Protein AF-0000000083631436 (afdb_homodimer)

Sequence (196 aa):
MMESCECIDTPYPPDELLVKYQYISDVLIALAYFSIPVELIYFVQKSAFFPYRWVLMQFGAFIVLCGATHFINLWTFSAHSKAVAVVMTIAKVSCAIVMMESCECIDTPYPPDELLVKYQYISDVLIALAYFSIPVELIYFVQKSAFFPYRWVLMQFGAFIVLCGATHFINLWTFSAHSKAVAVVMTIAKVSCAIV

Organism: NCBI:txid97028

InterPro domains:
  IPR058544 Ethylene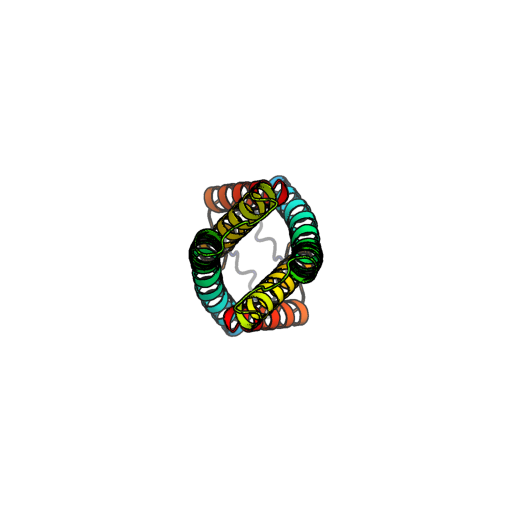 receptor 1-like, N-terminal domain [PF25487] (18-98)

pLDDT: mean 82.88, std 18.13, range [32.31, 97.88]

Secondary structure (DSSP, 8-state):
---------------HHHHHHHHHHHHHHHHHHHHHHHHHHHHHHHSS--S-HHHHHHHHHHHHHHHHHHHHHTTSSS---HHHHHHHHHHHHHHHH-/---------------HHHHHHHHHHHHHHHHHHHHHHHHHHHHHHHSS--S-HHHHHHHHHHHHHHHHHHHHHTTSSS---HHHHHHHHHHHHHHHH-

Solvent-accessible surface area (backbone atoms only — not comparable to full-atom values): 10847 Å² total; per-residue (Å²): 127,85,79,76,65,73,72,62,84,66,62,76,74,76,55,63,67,54,50,50,52,40,50,54,18,30,55,45,36,21,52,48,29,62,46,47,48,58,52,49,53,54,51,50,71,71,37,81,90,67,82,60,60,67,58,52,50,44,48,38,52,31,38,43,34,51,16,49,41,33,52,55,46,67,54,60,81,48,88,61,57,67,66,56,52,50,53,47,33,50,37,39,43,54,33,39,71,84,127,83,78,75,64,74,72,62,85,66,63,76,74,75,56,64,67,54,50,50,51,39,49,55,19,29,55,45,35,20,53,48,28,63,46,46,48,58,51,48,53,54,52,51,70,72,38,84,89,66,84,60,60,66,59,53,50,42,49,38,52,32,38,42,33,48,17,50,42,34,52,55,44,68,53,61,81,47,88,63,56,67,68,57,53,50,53,47,33,53,37,38,43,54,32,38,71,86

Nearest PDB structures (foldseek):
  2v0o-assembly2_C  TM=4.910E-01  e=2.624E+00  Homo sapiens
  8yzk-assembly1_B  TM=4.740E-01  e=6.317E+00  Escherichia coli
  2v0o-assembly2_C  TM=4.904E-01  e=3.682E+00  Homo sapiens

Foldseek 3Di:
DPPPPPPPPPDPPPPPVVLVVLLVVLVVLLVVLVVVLVVVVVVVVPDDDDPPVVVSVLVNVLSNLVSVLSVLCNQVSDDDDVVSVVVNVVSVVSSVVD/DPPPPPPPPPDPPPPPVVLVVLLVVLVVLLVVLVVVLVVVVVVVVVDDDDPPVVVSVLVNVLSNLVSVLSVLCNQVSDDDDVVSVVVNVVSVVSSVVD

Structure (mmCIF, N/CA/C/O backbone):
data_AF-0000000083631436-model_v1
#
loop_
_entity.id
_entity.type
_entity.pdbx_description
1 polymer 'Ethylene response sensor 1-like'
#
loop_
_atom_site.group_PDB
_atom_site.id
_atom_site.type_symbol
_atom_site.label_atom_id
_atom_site.label_alt_id
_atom_site.label_comp_id
_atom_site.label_asym_id
_atom_site.label_entity_id
_atom_site.label_seq_id
_atom_site.pdbx_PDB_ins_code
_atom_site.Cartn_x
_atom_site.Cartn_y
_atom_site.Cartn_z
_atom_site.occupancy
_atom_site.B_iso_or_equiv
_atom_site.auth_seq_id
_atom_site.auth_comp_id
_atom_site.auth_asym_id
_atom_site.auth_atom_id
_atom_site.pdbx_PDB_model_num
ATOM 1 N N . MET A 1 1 ? -12.68 35.156 25.078 1 32.31 1 MET A N 1
ATOM 2 C CA . MET A 1 1 ? -11.555 34.281 25.359 1 32.31 1 MET A CA 1
ATOM 3 C C . MET A 1 1 ? -10.516 34.344 24.25 1 32.31 1 MET A C 1
ATOM 5 O O . MET A 1 1 ? -10.859 34.281 23.062 1 32.31 1 MET A O 1
ATOM 9 N N . MET A 1 2 ? -9.406 34.938 24.438 1 37.22 2 MET A N 1
ATOM 10 C CA . MET A 1 2 ? -8.391 35.188 23.422 1 37.22 2 MET A CA 1
ATOM 11 C C . MET A 1 2 ? -7.984 33.906 22.703 1 37.22 2 MET A C 1
ATOM 13 O O . MET A 1 2 ? -7.707 32.906 23.344 1 37.22 2 MET A O 1
ATOM 17 N N . GLU A 1 3 ? -8.633 33.5 21.578 1 43.78 3 GLU A N 1
ATOM 18 C CA . GLU A 1 3 ? -8.305 32.344 20.75 1 43.78 3 GLU A CA 1
ATOM 19 C C . GLU A 1 3 ? -6.797 32.25 20.5 1 43.78 3 GLU A C 1
ATOM 21 O O . GLU A 1 3 ? -6.184 33.188 20 1 43.78 3 GLU A O 1
ATOM 26 N N . SER A 1 4 ? -6 31.719 21.516 1 43.66 4 SER A N 1
ATOM 27 C CA . SER A 1 4 ? -4.551 31.547 21.562 1 43.66 4 SER A CA 1
ATOM 28 C C . SER A 1 4 ? -4.012 31 20.25 1 43.66 4 SER A C 1
ATOM 30 O O . SER A 1 4 ? -4.562 30.047 19.688 1 43.66 4 SER A O 1
ATOM 32 N N . CYS A 1 5 ? -3.719 31.781 19.328 1 46.84 5 CYS A N 1
ATOM 33 C CA . CYS A 1 5 ? -3.016 31.422 18.094 1 46.84 5 CYS A CA 1
ATOM 34 C C . CYS A 1 5 ? -1.717 30.688 18.406 1 46.84 5 CYS A C 1
ATOM 36 O O . CYS A 1 5 ? -0.873 31.188 19.141 1 46.84 5 CYS A O 1
ATOM 38 N N . GLU A 1 6 ? -1.664 29.422 18.859 1 48.5 6 GLU A N 1
ATOM 39 C CA . GLU A 1 6 ? -0.386 28.719 19 1 48.5 6 GLU A CA 1
ATOM 40 C C . GLU A 1 6 ? 0.372 28.688 17.672 1 48.5 6 GLU A C 1
ATOM 42 O O . GLU A 1 6 ? -0.191 28.344 16.641 1 48.5 6 GLU A O 1
ATOM 47 N N . CYS A 1 7 ? 1.346 29.5 17.453 1 45.91 7 CYS A N 1
ATOM 48 C CA . CYS A 1 7 ? 2.293 29.484 16.344 1 45.91 7 CYS A CA 1
ATOM 49 C C . CYS A 1 7 ? 2.908 28.094 16.172 1 45.91 7 CYS A C 1
ATOM 51 O O . CYS A 1 7 ? 3.434 27.516 17.125 1 45.91 7 CYS A O 1
ATOM 53 N N . ILE A 1 8 ? 2.262 27.031 15.844 1 43.47 8 ILE A N 1
ATOM 54 C CA . ILE A 1 8 ? 2.912 25.734 15.656 1 43.47 8 ILE A CA 1
ATOM 55 C C . ILE A 1 8 ? 3.863 25.797 14.469 1 43.47 8 ILE A C 1
ATOM 57 O O . ILE A 1 8 ? 3.566 26.453 13.461 1 43.47 8 ILE A O 1
ATOM 61 N N . ASP A 1 9 ? 5.113 25.594 14.625 1 42.69 9 ASP A N 1
ATOM 62 C CA . ASP A 1 9 ? 6.055 25.312 13.539 1 42.69 9 ASP A CA 1
ATOM 63 C C . ASP A 1 9 ? 5.418 24.453 12.461 1 42.69 9 ASP A C 1
ATOM 65 O O . ASP A 1 9 ? 4.887 23.375 12.758 1 42.69 9 ASP A O 1
ATOM 69 N N . THR A 1 10 ? 4.566 24.984 11.547 1 41.94 10 THR A N 1
ATOM 70 C CA . THR A 1 10 ? 3.934 24.281 10.438 1 41.94 10 THR A CA 1
ATOM 71 C C . THR A 1 10 ? 4.906 23.297 9.797 1 41.94 10 THR A C 1
ATOM 73 O O . THR A 1 10 ? 6.098 23.594 9.664 1 41.94 10 THR A O 1
ATOM 76 N N . PRO A 1 11 ? 4.699 22.062 10.039 1 46.25 11 PRO A N 1
ATOM 77 C CA . PRO A 1 11 ? 5.527 21.203 9.195 1 46.25 11 PRO A CA 1
ATOM 78 C C . PRO A 1 11 ? 5.75 21.781 7.797 1 46.25 11 PRO A C 1
ATOM 80 O O . PRO A 1 11 ? 4.922 22.547 7.305 1 46.25 11 PRO A O 1
ATOM 83 N N . TYR A 1 12 ? 6.953 21.984 7.352 1 50 12 TYR A N 1
ATOM 84 C CA . TYR A 1 12 ? 7.238 22.422 5.992 1 50 12 TYR A CA 1
ATOM 85 C C . TYR A 1 12 ? 6.109 22.031 5.047 1 50 12 TYR A C 1
ATOM 87 O O . TYR A 1 12 ? 5.555 20.938 5.156 1 50 12 TYR A O 1
ATOM 95 N N . PRO A 1 13 ? 5.324 22.984 4.586 1 56.84 13 PRO A N 1
ATOM 96 C CA . PRO A 1 13 ? 4.293 22.656 3.6 1 56.84 13 PRO A CA 1
ATOM 97 C C . PRO A 1 13 ? 4.738 21.578 2.615 1 56.84 13 PRO A C 1
ATOM 99 O O . PRO A 1 13 ? 5.883 21.594 2.162 1 56.84 13 PRO A O 1
ATOM 102 N N . PRO A 1 14 ? 4.047 20.484 2.559 1 63.38 14 PRO A N 1
ATOM 103 C CA . PRO A 1 14 ? 4.422 19.469 1.563 1 63.38 14 PRO A CA 1
ATOM 104 C C . PRO A 1 14 ? 4.699 20.078 0.189 1 63.38 14 PRO A C 1
ATOM 106 O O . PRO A 1 14 ? 4.02 21.016 -0.225 1 63.38 14 PRO A O 1
ATOM 109 N N . ASP A 1 15 ? 5.902 19.797 -0.315 1 84 15 ASP A N 1
ATOM 110 C CA . ASP A 1 15 ? 6.219 20.156 -1.692 1 84 15 ASP A CA 1
ATOM 111 C C . ASP A 1 15 ? 5.098 19.75 -2.643 1 84 15 ASP A C 1
ATOM 113 O O . ASP A 1 15 ? 4.789 18.562 -2.773 1 84 15 ASP A O 1
ATOM 117 N N . GLU A 1 16 ? 4.371 20.75 -3.098 1 89.88 16 GLU A N 1
ATOM 118 C CA . GLU A 1 16 ? 3.211 20.531 -3.955 1 89.88 16 GLU A CA 1
ATOM 119 C C . GLU A 1 16 ? 3.533 19.531 -5.07 1 89.88 16 GLU A C 1
ATOM 121 O O . GLU A 1 16 ? 2.693 18.719 -5.438 1 89.88 16 GLU A O 1
ATOM 126 N N . LEU A 1 17 ? 4.703 19.672 -5.562 1 92.06 17 LEU A N 1
ATOM 127 C CA . LEU A 1 17 ? 5.109 18.766 -6.637 1 92.06 17 LEU A CA 1
ATOM 128 C C . LEU A 1 17 ? 5.211 17.328 -6.137 1 92.06 17 LEU A C 1
ATOM 130 O O . LEU A 1 17 ? 4.746 16.406 -6.801 1 92.06 17 LEU A O 1
ATOM 134 N N . LEU A 1 18 ? 5.758 17.188 -5.031 1 93.38 18 LEU A N 1
ATOM 135 C CA . LEU A 1 18 ? 5.887 15.844 -4.469 1 93.38 18 LEU A CA 1
ATOM 136 C C . LEU A 1 18 ? 4.516 15.242 -4.18 1 93.38 18 LEU A C 1
ATOM 138 O O . LEU A 1 18 ? 4.277 14.062 -4.461 1 93.38 18 LEU A O 1
ATOM 142 N N . VAL A 1 19 ? 3.676 16.047 -3.703 1 93 19 VAL A N 1
ATOM 143 C CA . VAL A 1 19 ? 2.33 15.578 -3.381 1 93 19 VAL A CA 1
ATOM 144 C C . VAL A 1 19 ? 1.614 15.148 -4.66 1 93 19 VAL A C 1
ATOM 146 O O . VAL A 1 19 ? 0.937 14.117 -4.68 1 93 19 VAL A O 1
ATOM 149 N N . LYS A 1 20 ? 1.757 15.891 -5.656 1 94.88 20 LYS A N 1
ATOM 150 C CA . LYS A 1 20 ? 1.125 15.562 -6.934 1 94.88 20 LYS A CA 1
ATOM 151 C C . LYS A 1 20 ? 1.625 14.227 -7.473 1 94.88 20 LYS A C 1
ATOM 153 O O . LYS A 1 20 ? 0.834 13.406 -7.941 1 94.88 20 LYS A O 1
ATOM 158 N N . TYR A 1 21 ? 2.885 14.023 -7.418 1 96.31 21 TYR A N 1
ATOM 159 C CA . TYR A 1 21 ? 3.451 12.758 -7.883 1 96.31 21 TYR A CA 1
ATOM 160 C C . TYR A 1 21 ? 2.963 11.594 -7.031 1 96.31 21 TYR A C 1
ATOM 162 O O . TYR A 1 21 ? 2.684 10.516 -7.551 1 96.31 21 TYR A O 1
ATOM 170 N N . GLN A 1 22 ? 2.887 11.828 -5.773 1 96.06 22 GLN A N 1
ATOM 171 C CA . GLN A 1 22 ? 2.389 10.766 -4.902 1 96.06 22 GLN A CA 1
ATOM 172 C C . GLN A 1 22 ? 0.917 10.477 -5.18 1 96.06 22 GLN A C 1
ATOM 174 O O . GLN A 1 22 ? 0.501 9.312 -5.188 1 96.06 22 GLN A O 1
ATOM 179 N N . TYR A 1 23 ? 0.183 11.523 -5.461 1 96.62 23 TYR A N 1
ATOM 180 C CA . TYR A 1 23 ? -1.232 11.375 -5.777 1 96.62 23 TYR A CA 1
ATOM 181 C C . TYR A 1 23 ? -1.423 10.555 -7.051 1 96.62 23 TYR A C 1
ATOM 183 O O . TYR A 1 23 ? -2.176 9.578 -7.062 1 96.62 23 TYR A O 1
ATOM 191 N N . ILE A 1 24 ? -0.774 10.898 -8.039 1 97.62 24 ILE A N 1
ATOM 192 C CA . ILE A 1 24 ? -0.853 10.203 -9.32 1 97.62 24 ILE A CA 1
ATOM 193 C C . ILE A 1 24 ? -0.378 8.758 -9.148 1 97.62 24 ILE A C 1
ATOM 195 O O . ILE A 1 24 ? -0.993 7.832 -9.68 1 97.62 24 ILE A O 1
ATOM 199 N N . SER A 1 25 ? 0.705 8.602 -8.438 1 97.88 25 SER A N 1
ATOM 200 C CA . SER A 1 25 ? 1.22 7.254 -8.188 1 97.88 25 SER A CA 1
ATOM 201 C C . SER A 1 25 ? 0.203 6.402 -7.441 1 97.88 25 SER A C 1
ATOM 203 O O . SER A 1 25 ? -0.002 5.234 -7.777 1 97.88 25 SER A O 1
ATOM 205 N N . ASP A 1 26 ? -0.416 6.98 -6.484 1 97.62 26 ASP A N 1
ATOM 206 C CA . ASP A 1 26 ? -1.402 6.219 -5.723 1 97.62 26 ASP A CA 1
ATOM 207 C C . ASP A 1 26 ? -2.576 5.801 -6.609 1 97.62 26 ASP A C 1
ATOM 209 O O . ASP A 1 26 ? -3.127 4.711 -6.445 1 97.62 26 ASP A O 1
ATOM 213 N N . VAL A 1 27 ? -3.021 6.598 -7.578 1 97.69 27 VAL A N 1
ATOM 214 C CA . VAL A 1 27 ? -4.078 6.227 -8.516 1 97.69 27 VAL A CA 1
ATOM 215 C C . VAL A 1 27 ? -3.631 5.027 -9.352 1 97.69 27 VAL A C 1
ATOM 217 O O . VAL A 1 27 ? -4.367 4.047 -9.477 1 97.69 27 VAL A O 1
ATOM 220 N N . LEU A 1 28 ? -2.463 5.062 -9.828 1 97.75 28 LEU A N 1
ATOM 221 C CA . LEU A 1 28 ? -1.936 4.004 -10.688 1 97.75 28 LEU A CA 1
ATOM 222 C C . LEU A 1 28 ? -1.696 2.729 -9.891 1 97.75 28 LEU A C 1
ATOM 224 O O . LEU A 1 28 ? -1.953 1.627 -10.383 1 97.75 28 LEU A O 1
ATOM 228 N N . ILE A 1 29 ? -1.199 2.869 -8.719 1 97.75 29 ILE A N 1
ATOM 229 C CA . ILE A 1 29 ? -0.958 1.713 -7.863 1 97.75 29 ILE A CA 1
ATOM 230 C C . ILE A 1 29 ? -2.285 1.036 -7.523 1 97.75 29 ILE A C 1
ATOM 232 O O . ILE A 1 29 ? -2.4 -0.189 -7.598 1 97.75 29 ILE A O 1
ATOM 236 N N . ALA A 1 30 ? -3.289 1.887 -7.172 1 97.38 30 ALA A N 1
ATOM 237 C CA . ALA A 1 30 ? -4.609 1.321 -6.902 1 97.38 30 ALA A CA 1
ATOM 238 C C . ALA A 1 30 ? -5.121 0.53 -8.102 1 97.38 30 ALA A C 1
ATOM 240 O O . ALA A 1 30 ? -5.629 -0.583 -7.949 1 97.38 30 ALA A O 1
ATOM 241 N N . LEU A 1 31 ? -4.984 1.045 -9.266 1 96.81 31 LEU A N 1
ATOM 242 C CA . LEU A 1 31 ? -5.414 0.36 -10.477 1 96.81 31 LEU A CA 1
ATOM 243 C C . LEU A 1 31 ? -4.672 -0.96 -10.648 1 96.81 31 LEU A C 1
ATOM 245 O O . LEU A 1 31 ? -5.273 -1.973 -11.016 1 96.81 31 LEU A O 1
ATOM 249 N N . ALA A 1 32 ? -3.406 -0.967 -10.406 1 95.62 32 ALA A N 1
ATOM 250 C CA . ALA A 1 32 ? -2.611 -2.189 -10.492 1 95.62 32 ALA A CA 1
ATOM 251 C C . ALA A 1 32 ? -3.082 -3.221 -9.469 1 95.62 32 ALA A C 1
ATOM 253 O O . ALA A 1 32 ? -3.227 -4.402 -9.789 1 95.62 32 ALA A O 1
ATOM 254 N N . TYR A 1 33 ? -3.324 -2.758 -8.305 1 95.62 33 TYR A N 1
ATOM 255 C CA . TYR A 1 33 ? -3.771 -3.635 -7.223 1 95.62 33 TYR A CA 1
ATOM 256 C C . TYR A 1 33 ? -5.082 -4.324 -7.59 1 95.62 33 TYR A C 1
ATOM 258 O O . TYR A 1 33 ? -5.289 -5.492 -7.262 1 95.62 33 TYR A O 1
ATOM 266 N N . PHE A 1 34 ? -5.961 -3.646 -8.289 1 95.06 34 PHE A N 1
ATOM 267 C CA . PHE A 1 34 ? -7.262 -4.227 -8.602 1 95.06 34 PHE A CA 1
ATOM 268 C C . PHE A 1 34 ? -7.188 -5.062 -9.875 1 95.06 34 PHE A C 1
ATOM 270 O O . PHE A 1 34 ? -8.047 -5.918 -10.109 1 95.06 34 PHE A O 1
ATOM 277 N N . SER A 1 35 ? -6.152 -4.918 -10.656 1 92.94 35 SER A N 1
ATOM 278 C CA . SER A 1 35 ? -5.961 -5.691 -11.883 1 92.94 35 SER A CA 1
ATOM 279 C C . SER A 1 35 ? -5.219 -6.992 -11.602 1 92.94 35 SER A C 1
ATOM 281 O O . SER A 1 35 ? -5.473 -8.008 -12.25 1 92.94 35 SER A O 1
ATOM 283 N N . ILE A 1 36 ? -4.348 -7 -10.656 1 89.75 36 ILE A N 1
ATOM 284 C CA . ILE A 1 36 ? -3.441 -8.117 -10.406 1 89.75 36 ILE A CA 1
ATOM 285 C C . ILE A 1 36 ? -4.242 -9.344 -9.984 1 89.75 36 ILE A C 1
ATOM 287 O O . ILE A 1 36 ? -4.039 -10.438 -10.516 1 89.75 36 ILE A O 1
ATOM 291 N N . PRO A 1 37 ? -5.125 -9.266 -9.047 1 88.12 37 PRO A N 1
ATOM 292 C CA . PRO A 1 37 ? -5.887 -10.453 -8.656 1 88.12 37 PRO A CA 1
ATOM 293 C C . PRO A 1 37 ? -6.66 -11.062 -9.82 1 88.12 37 PRO A C 1
ATOM 295 O O . PRO A 1 37 ? -6.812 -12.289 -9.891 1 88.12 37 PRO A O 1
ATOM 298 N N . VAL A 1 38 ? -7.254 -10.211 -10.664 1 87.12 38 VAL A N 1
ATOM 299 C CA . VAL A 1 38 ? -7.984 -10.695 -11.828 1 87.12 38 VAL A CA 1
ATOM 300 C C . VAL A 1 38 ? -7.051 -11.516 -12.719 1 87.12 38 VAL A C 1
ATOM 302 O O . VAL A 1 38 ? -7.422 -12.602 -13.18 1 87.12 38 VAL A O 1
ATOM 305 N N . GLU A 1 39 ? -5.848 -11.078 -12.922 1 83.81 39 GLU A N 1
ATOM 306 C CA . GLU A 1 39 ? -4.852 -11.789 -13.719 1 83.81 39 GLU A CA 1
ATOM 307 C C . GLU A 1 39 ? -4.43 -13.094 -13.039 1 83.81 39 GLU A C 1
ATOM 309 O O . GLU A 1 39 ? -4.27 -14.117 -13.695 1 83.81 39 GLU A O 1
ATOM 314 N N . LEU A 1 40 ? -4.277 -13.023 -11.789 1 79.62 40 LEU A N 1
ATOM 315 C CA . LEU A 1 40 ? -3.854 -14.211 -11.047 1 79.62 40 LEU A CA 1
ATOM 316 C C . LEU A 1 40 ? -4.922 -15.297 -11.109 1 79.62 40 LEU A C 1
ATOM 318 O O . LEU A 1 40 ? -4.609 -16.469 -11.312 1 79.62 40 LEU A O 1
ATOM 322 N N . ILE A 1 41 ? -6.148 -14.922 -10.875 1 79.06 41 ILE A N 1
ATOM 323 C CA . ILE A 1 41 ? -7.25 -15.883 -10.93 1 79.06 41 ILE A CA 1
ATOM 324 C C . ILE A 1 41 ? -7.332 -16.5 -12.328 1 79.06 41 ILE A C 1
ATOM 326 O O . ILE A 1 41 ? -7.5 -17.703 -12.469 1 79.06 41 ILE A O 1
ATOM 330 N N . TYR A 1 42 ? -7.184 -15.695 -13.273 1 80 42 TYR A N 1
ATOM 331 C CA . TYR A 1 42 ? -7.215 -16.156 -14.656 1 80 42 TYR A CA 1
ATOM 332 C C . TYR A 1 42 ? -6.117 -17.188 -14.914 1 80 42 TYR A C 1
ATOM 334 O O . TYR A 1 42 ? -6.371 -18.25 -15.484 1 80 42 TYR A O 1
ATOM 342 N N . PHE A 1 43 ? -4.977 -16.953 -14.492 1 72.56 43 PHE A N 1
ATOM 343 C CA . PHE A 1 43 ? -3.828 -17.812 -14.758 1 72.56 43 PHE A CA 1
ATOM 344 C C . PHE A 1 43 ? -3.914 -19.109 -13.938 1 72.56 43 PHE A C 1
ATOM 346 O O . PHE A 1 43 ? -3.539 -20.172 -14.422 1 72.56 43 PHE A O 1
ATOM 353 N N . VAL A 1 44 ? -4.34 -19.031 -12.758 1 71.88 44 VAL A N 1
ATOM 354 C CA . VAL A 1 44 ? -4.457 -20.219 -11.906 1 71.88 44 VAL A CA 1
ATOM 355 C C . VAL A 1 44 ? -5.543 -21.141 -12.453 1 71.88 44 VAL A C 1
ATOM 357 O O . VAL A 1 44 ? -5.406 -22.375 -12.398 1 71.88 44 VAL A O 1
ATOM 360 N N . GLN A 1 45 ? -6.637 -20.641 -12.898 1 73.69 45 GLN A N 1
ATOM 361 C CA . GLN A 1 45 ? -7.719 -21.438 -13.453 1 73.69 45 GLN A CA 1
ATOM 362 C C . GLN A 1 45 ? -7.273 -22.156 -14.727 1 73.69 45 GLN A C 1
ATOM 364 O O . GLN A 1 45 ? -7.785 -23.234 -15.047 1 73.69 45 GLN A O 1
ATOM 369 N N . LYS A 1 46 ? -6.426 -21.578 -15.359 1 71.38 46 LYS A N 1
ATOM 370 C CA . LYS A 1 46 ? -5.934 -22.172 -16.609 1 71.38 46 LYS A CA 1
ATOM 371 C C . LYS A 1 46 ? -4.844 -23.203 -16.328 1 71.38 46 LYS A C 1
ATOM 373 O O . LYS A 1 46 ? -4.516 -24.016 -17.188 1 71.38 46 LYS A O 1
ATOM 378 N N . SER A 1 47 ? -4.312 -23 -15.172 1 65 47 SER A N 1
ATOM 379 C CA . SER A 1 47 ? -3.27 -23.953 -14.805 1 65 47 SER A CA 1
ATOM 380 C C . SER A 1 47 ? -3.859 -25.172 -14.117 1 65 47 SER A C 1
ATOM 382 O O . SER A 1 47 ? -4.926 -25.094 -13.5 1 65 47 SER A O 1
ATOM 384 N N . ALA A 1 48 ? -3.643 -26.297 -14.688 1 58.72 48 ALA A N 1
ATOM 385 C CA . ALA A 1 48 ? -4.203 -27.562 -14.203 1 58.72 48 ALA A CA 1
ATOM 386 C C . ALA A 1 48 ? -4.254 -27.578 -12.68 1 58.72 48 ALA A C 1
ATOM 388 O O . ALA A 1 48 ? -5.223 -27.109 -12.078 1 58.72 48 ALA A O 1
ATOM 389 N N . PHE A 1 49 ? -3.264 -28.297 -11.938 1 55.97 49 PHE A N 1
ATOM 390 C CA . PHE A 1 49 ? -3.301 -28.625 -10.516 1 55.97 49 PHE A CA 1
ATOM 391 C C . PHE A 1 49 ? -2.523 -27.594 -9.703 1 55.97 49 PHE A C 1
ATOM 393 O O . PHE A 1 49 ? -1.321 -27.406 -9.906 1 55.97 49 PHE A O 1
ATOM 400 N N . PHE A 1 50 ? -3.191 -26.328 -9.406 1 59.97 50 PHE A N 1
ATOM 401 C CA . PHE A 1 50 ? -2.463 -25.484 -8.469 1 59.97 50 PHE A CA 1
ATOM 402 C C . PHE A 1 50 ? -2.672 -25.953 -7.035 1 59.97 50 PHE A C 1
ATOM 404 O O . PHE A 1 50 ? -3.785 -25.891 -6.508 1 59.97 50 PHE A O 1
ATOM 411 N N . PRO A 1 51 ? -1.604 -26.516 -6.555 1 62.72 51 PRO A N 1
ATOM 412 C CA . PRO A 1 51 ? -1.68 -26.875 -5.137 1 62.72 51 PRO A CA 1
ATOM 413 C C . PRO A 1 51 ? -1.699 -25.641 -4.227 1 62.72 51 PRO A C 1
ATOM 415 O O . PRO A 1 51 ? -1.219 -24.578 -4.613 1 62.72 51 PRO A O 1
ATOM 418 N N . TYR A 1 52 ? -2.48 -25.375 -3.273 1 69.69 52 TYR A N 1
ATOM 419 C CA . TYR A 1 52 ? -2.494 -24.422 -2.178 1 69.69 52 TYR A CA 1
ATOM 420 C C . TYR A 1 52 ? -3.393 -23.234 -2.504 1 69.69 52 TYR A C 1
ATOM 422 O O . TYR A 1 52 ? -2.971 -22.078 -2.396 1 69.69 52 TYR A O 1
ATOM 430 N N . ARG A 1 53 ? -4.461 -23.453 -2.975 1 74.75 53 ARG A N 1
ATOM 431 C CA . ARG A 1 53 ? -5.508 -22.5 -3.33 1 74.75 53 ARG A CA 1
ATOM 432 C C . ARG A 1 53 ? -5.727 -21.484 -2.213 1 74.75 53 ARG A C 1
ATOM 434 O O . ARG A 1 53 ? -5.996 -20.312 -2.479 1 74.75 53 ARG A O 1
ATOM 441 N N . TRP A 1 54 ? -5.586 -21.922 -0.895 1 76.88 54 TRP A N 1
ATOM 442 C CA . TRP A 1 54 ? -5.809 -21.031 0.232 1 76.88 54 TRP A CA 1
ATOM 443 C C . TRP A 1 54 ? -4.781 -19.906 0.242 1 76.88 54 TRP A C 1
ATOM 445 O O . TRP A 1 54 ? -5.105 -18.766 0.589 1 76.88 54 TRP A O 1
ATOM 455 N N . VAL A 1 55 ? -3.586 -20.172 -0.183 1 76.56 55 VAL A N 1
ATOM 456 C CA . VAL A 1 55 ? -2.529 -19.172 -0.209 1 76.56 55 VAL A CA 1
ATOM 457 C C . VAL A 1 55 ? -2.832 -18.125 -1.285 1 76.56 55 VAL A C 1
ATOM 459 O O . VAL A 1 55 ? -2.662 -16.922 -1.062 1 76.56 55 VAL A O 1
ATOM 462 N N . LEU A 1 56 ? -3.369 -18.609 -2.287 1 78 56 LEU A N 1
ATOM 463 C CA . LEU A 1 56 ? -3.717 -17.688 -3.373 1 78 56 LEU A CA 1
ATOM 464 C C . LEU A 1 56 ? -4.863 -16.781 -2.965 1 78 56 LEU A C 1
ATOM 466 O O . LEU A 1 56 ? -4.867 -15.586 -3.305 1 78 56 LEU A O 1
ATOM 470 N N . MET A 1 57 ? -5.785 -17.344 -2.236 1 81.56 57 MET A N 1
ATOM 471 C CA . MET A 1 57 ? -6.922 -16.547 -1.784 1 81.56 57 MET A CA 1
ATOM 472 C C . MET A 1 57 ? -6.477 -15.469 -0.796 1 81.56 57 MET A C 1
ATOM 474 O O . MET A 1 57 ? -6.965 -14.344 -0.837 1 81.56 57 MET A O 1
ATOM 478 N N . GLN A 1 58 ? -5.625 -15.836 0.127 1 84.38 58 GLN A N 1
ATOM 479 C CA . GLN A 1 58 ? -5.113 -14.859 1.088 1 84.38 58 GLN A CA 1
ATOM 480 C C . GLN A 1 58 ? -4.316 -13.766 0.388 1 84.38 58 GLN A C 1
ATOM 482 O O . GLN A 1 58 ? -4.434 -12.586 0.737 1 84.38 58 GLN A O 1
ATOM 487 N N . PHE A 1 59 ? -3.561 -14.227 -0.565 1 86.56 59 PHE A N 1
ATOM 488 C CA . PHE A 1 59 ? -2.785 -13.266 -1.342 1 86.56 59 PHE A CA 1
ATOM 489 C C . PHE A 1 59 ? -3.703 -12.297 -2.074 1 86.56 59 PHE A C 1
ATOM 491 O O . PHE A 1 59 ? -3.492 -11.086 -2.031 1 86.56 59 PHE A O 1
ATOM 498 N N . GLY A 1 60 ? -4.676 -12.852 -2.721 1 88.31 60 GLY A N 1
ATOM 499 C CA . GLY A 1 60 ? -5.633 -12.016 -3.436 1 88.31 60 GLY A CA 1
ATOM 500 C C . GLY A 1 60 ? -6.363 -11.039 -2.535 1 88.31 60 GLY A C 1
ATOM 501 O O . GLY A 1 60 ? -6.523 -9.867 -2.885 1 88.31 60 GLY A O 1
ATOM 502 N N . ALA A 1 61 ? -6.809 -11.477 -1.393 1 91.25 61 ALA A N 1
ATOM 503 C CA . ALA A 1 61 ? -7.484 -10.609 -0.431 1 91.25 61 ALA A CA 1
ATOM 504 C C . ALA A 1 61 ? -6.559 -9.492 0.042 1 91.25 61 ALA A C 1
ATOM 506 O O . ALA A 1 61 ? -6.98 -8.336 0.158 1 91.25 61 ALA A O 1
ATOM 507 N N . PHE A 1 62 ? -5.348 -9.867 0.32 1 95.44 62 PHE A N 1
ATOM 508 C CA . PHE A 1 62 ? -4.34 -8.898 0.736 1 95.44 62 PHE A CA 1
ATOM 509 C C . PHE A 1 62 ? -4.148 -7.824 -0.328 1 95.44 62 PHE A C 1
ATOM 511 O O . PHE A 1 62 ? -4.152 -6.633 -0.02 1 95.44 62 PHE A O 1
ATOM 518 N N . ILE A 1 63 ? -4.066 -8.195 -1.533 1 94.25 63 ILE A N 1
ATOM 519 C CA . ILE A 1 63 ? -3.797 -7.289 -2.643 1 94.25 63 ILE A CA 1
ATOM 520 C C . ILE A 1 63 ? -4.984 -6.352 -2.842 1 94.25 63 ILE A C 1
ATOM 522 O O . ILE A 1 63 ? -4.809 -5.148 -3.043 1 94.25 63 ILE A O 1
ATOM 526 N N . VAL A 1 64 ? -6.176 -6.855 -2.768 1 94.69 64 VAL A N 1
ATOM 527 C CA . VAL A 1 64 ? -7.375 -6.047 -2.961 1 94.69 64 VAL A CA 1
ATOM 528 C C . VAL A 1 64 ? -7.488 -5.02 -1.838 1 94.69 64 VAL A C 1
ATOM 530 O O . VAL A 1 64 ? -7.816 -3.855 -2.082 1 94.69 64 VAL A O 1
ATOM 533 N N . LEU A 1 65 ? -7.227 -5.445 -0.66 1 96.12 65 LEU A N 1
ATOM 534 C CA . LEU A 1 65 ? -7.273 -4.535 0.479 1 96.12 65 LEU A CA 1
ATOM 535 C C . LEU A 1 65 ? -6.188 -3.471 0.367 1 96.12 65 LEU A C 1
ATOM 537 O O . LEU A 1 65 ? -6.414 -2.309 0.718 1 96.12 65 LEU A O 1
ATOM 541 N N . CYS A 1 66 ? -5.035 -3.848 -0.065 1 95.69 66 CYS A N 1
ATOM 542 C CA . CYS A 1 66 ? -3.979 -2.873 -0.325 1 95.69 66 CYS A CA 1
ATOM 543 C C . CYS A 1 66 ? -4.426 -1.851 -1.363 1 95.69 66 CYS A C 1
ATOM 545 O O . CYS A 1 66 ? -4.16 -0.656 -1.219 1 95.69 66 CYS A O 1
ATOM 547 N N . GLY A 1 67 ? -5.055 -2.33 -2.41 1 96.75 67 GLY A N 1
ATOM 548 C CA . GLY A 1 67 ? -5.625 -1.423 -3.393 1 96.75 67 GLY A CA 1
ATOM 549 C C . GLY A 1 67 ? -6.625 -0.448 -2.799 1 96.75 67 GLY A C 1
ATOM 550 O O . GLY A 1 67 ? -6.629 0.734 -3.148 1 96.75 67 GLY A O 1
ATOM 551 N N . ALA A 1 68 ? -7.477 -0.917 -1.937 1 96.5 68 ALA A N 1
ATOM 552 C CA . ALA A 1 68 ? -8.453 -0.067 -1.255 1 96.5 68 ALA A CA 1
ATOM 553 C C . ALA A 1 68 ? -7.754 1.009 -0.426 1 96.5 68 ALA A C 1
ATOM 555 O O . ALA A 1 68 ? -8.188 2.162 -0.4 1 96.5 68 ALA A O 1
ATOM 556 N N . THR A 1 69 ? -6.633 0.642 0.238 1 97.06 69 THR A N 1
ATOM 557 C CA . THR A 1 69 ? -5.898 1.606 1.047 1 97.06 69 THR A CA 1
ATOM 558 C C . THR A 1 69 ? -5.32 2.715 0.174 1 97.06 69 THR A C 1
ATOM 560 O O . THR A 1 69 ? -5.387 3.895 0.531 1 97.06 69 THR A O 1
ATOM 563 N N . HIS A 1 70 ? -4.781 2.324 -0.985 1 96.56 70 HIS A N 1
ATOM 564 C CA . HIS A 1 70 ? -4.273 3.336 -1.906 1 96.56 70 HIS A CA 1
ATOM 565 C C . HIS A 1 70 ? -5.406 4.191 -2.465 1 96.56 70 HIS A C 1
ATOM 567 O O . HIS A 1 70 ? -5.23 5.391 -2.688 1 96.56 70 HIS A O 1
ATOM 573 N N . PHE A 1 71 ? -6.539 3.617 -2.678 1 97 71 PHE A N 1
ATOM 574 C CA . PHE A 1 71 ? -7.695 4.363 -3.156 1 97 71 PHE A CA 1
ATOM 575 C C . PHE A 1 71 ? -8.172 5.363 -2.107 1 97 71 PHE A C 1
ATOM 577 O O . PHE A 1 71 ? -8.391 6.535 -2.416 1 97 71 PHE A O 1
ATOM 584 N N . ILE A 1 72 ? -8.289 4.988 -0.894 1 96.88 72 ILE A N 1
ATOM 585 C CA . ILE A 1 72 ? -8.719 5.852 0.199 1 96.88 72 ILE A CA 1
ATOM 586 C C . ILE A 1 72 ? -7.695 6.957 0.424 1 96.88 72 ILE A C 1
ATOM 588 O O . ILE A 1 72 ? -8.055 8.094 0.738 1 96.88 72 ILE A O 1
ATOM 592 N N . ASN A 1 73 ? -6.43 6.621 0.234 1 96.06 73 ASN A N 1
ATOM 593 C CA . ASN A 1 73 ? -5.344 7.57 0.448 1 96.06 73 ASN A CA 1
ATOM 594 C C . ASN A 1 73 ? -5.5 8.812 -0.431 1 96.06 73 ASN A C 1
ATOM 596 O O . ASN A 1 73 ? -4.992 9.883 -0.097 1 96.06 73 ASN A O 1
ATOM 600 N N . LEU A 1 74 ? -6.242 8.727 -1.535 1 95.19 74 LEU A N 1
ATOM 601 C CA . LEU A 1 74 ? -6.449 9.859 -2.436 1 95.19 74 LEU A CA 1
ATOM 602 C C . LEU A 1 74 ? -7.145 11.008 -1.716 1 95.19 74 LEU A C 1
ATOM 604 O O . LEU A 1 74 ? -6.969 12.172 -2.082 1 95.19 74 LEU A O 1
ATOM 608 N N . TRP A 1 75 ? -7.84 10.68 -0.64 1 94.06 75 TRP A N 1
ATOM 609 C CA . TRP A 1 75 ? -8.555 11.703 0.114 1 94.06 75 TRP A CA 1
ATOM 610 C C . TRP A 1 75 ? -7.719 12.203 1.286 1 94.06 75 TRP A C 1
ATOM 612 O O . TRP A 1 75 ? -8.125 13.125 2 1 94.06 75 TRP A O 1
ATOM 622 N N . THR A 1 76 ? -6.531 11.586 1.453 1 91.56 76 THR A N 1
ATOM 623 C CA . THR A 1 76 ? -5.785 11.922 2.66 1 91.56 76 THR A CA 1
ATOM 624 C C . THR A 1 76 ? -4.648 12.883 2.342 1 91.56 76 THR A C 1
ATOM 626 O O . THR A 1 76 ? -3.92 13.312 3.24 1 91.56 76 THR A O 1
ATOM 629 N N . PHE A 1 77 ? -4.543 13.32 1.092 1 89.75 77 PHE A N 1
ATOM 630 C CA . PHE A 1 77 ? -3.484 14.25 0.708 1 89.75 77 PHE A CA 1
ATOM 631 C C . PHE A 1 77 ? -3.836 15.672 1.124 1 89.75 77 PHE A C 1
ATOM 633 O O . PHE A 1 77 ? -2.969 16.547 1.15 1 89.75 77 PHE A O 1
ATOM 640 N N . SER A 1 78 ? -5.031 15.938 1.442 1 84.12 78 SER A N 1
ATOM 641 C CA . SER A 1 78 ? -5.527 17.203 1.963 1 84.12 78 SER A CA 1
ATOM 642 C C . SER A 1 78 ? -6.316 17 3.252 1 84.12 78 SER A C 1
ATOM 644 O O . SER A 1 78 ? -6.422 15.883 3.754 1 84.12 78 SER A O 1
ATOM 646 N N . ALA A 1 79 ? -6.621 18.109 3.887 1 82.69 79 ALA A N 1
ATOM 647 C CA . ALA A 1 79 ? -7.457 17.984 5.082 1 82.69 79 ALA A CA 1
ATOM 648 C C . ALA A 1 79 ? -8.664 17.094 4.824 1 82.69 79 ALA A C 1
ATOM 650 O O . ALA A 1 79 ? -9.32 17.203 3.791 1 82.69 79 ALA A O 1
ATOM 651 N N . HIS A 1 80 ? -8.75 16.078 5.73 1 88.38 80 HIS A N 1
ATOM 652 C CA . HIS A 1 80 ? -9.828 15.109 5.559 1 88.38 80 HIS A CA 1
ATOM 653 C C . HIS A 1 80 ? -10.578 14.883 6.867 1 88.38 80 HIS A C 1
ATOM 655 O O . HIS A 1 80 ? -10.078 15.227 7.941 1 88.38 80 HIS A O 1
ATOM 661 N N . SER A 1 81 ? -11.766 14.336 6.715 1 89.81 81 SER A N 1
ATOM 662 C CA . SER A 1 81 ? -12.664 14.141 7.848 1 89.81 81 SER A CA 1
ATOM 663 C C . SER A 1 81 ? -12.219 12.961 8.703 1 89.81 81 SER A C 1
ATOM 665 O O . SER A 1 81 ? -11.414 12.133 8.266 1 89.81 81 SER A O 1
ATOM 667 N N . LYS A 1 82 ? -12.695 12.883 9.883 1 91.44 82 LYS A N 1
ATOM 668 C CA . LYS A 1 82 ? -12.469 11.75 10.773 1 91.44 82 LYS A CA 1
ATOM 669 C C . LYS A 1 82 ? -12.984 10.453 10.148 1 91.44 82 LYS A C 1
ATOM 671 O O . LYS A 1 82 ? -12.406 9.383 10.359 1 91.44 82 LYS A O 1
ATOM 676 N N . ALA A 1 83 ? -14.07 10.594 9.469 1 93.44 83 ALA A N 1
ATOM 677 C CA . ALA A 1 83 ? -14.625 9.43 8.797 1 93.44 83 ALA A CA 1
ATOM 678 C C . ALA A 1 83 ? -13.609 8.805 7.84 1 93.44 83 ALA A C 1
ATOM 680 O O . ALA A 1 83 ? -13.461 7.582 7.793 1 93.44 83 ALA A O 1
ATOM 681 N N . VAL A 1 84 ? -12.891 9.578 7.105 1 94.25 84 VAL A N 1
ATOM 682 C CA . VAL A 1 84 ? -11.875 9.086 6.184 1 94.25 84 VAL A CA 1
ATOM 683 C C . VAL A 1 84 ? -10.75 8.406 6.965 1 94.25 84 VAL A C 1
ATOM 685 O O . VAL A 1 84 ? -10.273 7.336 6.574 1 94.25 84 VAL A O 1
ATOM 688 N N . ALA A 1 85 ? -10.406 8.984 8.062 1 94.12 85 ALA A N 1
ATOM 689 C CA . ALA A 1 85 ? -9.352 8.414 8.906 1 94.12 85 ALA A CA 1
ATOM 690 C C . ALA A 1 85 ? -9.766 7.055 9.453 1 94.12 85 ALA A C 1
ATOM 692 O O . ALA A 1 85 ? -8.953 6.129 9.523 1 94.12 85 ALA A O 1
ATOM 693 N N . VAL A 1 86 ? -10.992 6.984 9.844 1 95.69 86 VAL A N 1
ATOM 694 C CA . VAL A 1 86 ? -11.508 5.734 10.391 1 95.69 86 VAL A CA 1
ATOM 695 C C . VAL A 1 86 ? -11.523 4.66 9.305 1 95.69 86 VAL A C 1
ATOM 697 O O . VAL A 1 86 ? -11.094 3.527 9.539 1 95.69 86 VAL A O 1
ATOM 700 N N . VAL A 1 87 ? -11.992 4.988 8.133 1 96.44 87 VAL A N 1
ATOM 701 C CA . VAL A 1 87 ? -12.07 4.027 7.039 1 96.44 87 VAL A CA 1
ATOM 702 C C . VAL A 1 87 ? -10.664 3.586 6.645 1 96.44 87 VAL A C 1
ATOM 704 O O . VAL A 1 87 ? -10.43 2.404 6.379 1 96.44 87 VAL A O 1
ATOM 707 N N . MET A 1 88 ? -9.68 4.48 6.578 1 96.88 88 MET A N 1
ATOM 708 C CA . MET A 1 88 ? -8.289 4.129 6.312 1 96.88 88 MET A CA 1
ATOM 709 C C . MET A 1 88 ? -7.77 3.135 7.348 1 96.88 88 MET A C 1
ATOM 711 O O . MET A 1 88 ? -7.141 2.135 6.996 1 96.88 88 MET A O 1
ATOM 715 N N . THR A 1 89 ? -8.094 3.436 8.578 1 97.31 89 THR A N 1
ATOM 716 C CA . THR A 1 89 ? -7.609 2.586 9.656 1 97.31 89 THR A CA 1
ATOM 717 C C . THR A 1 89 ? -8.195 1.183 9.555 1 97.31 89 THR A C 1
ATOM 719 O O . THR A 1 89 ? -7.48 0.19 9.688 1 97.31 89 THR A O 1
ATOM 722 N N . ILE A 1 90 ? -9.492 1.086 9.273 1 97.56 90 ILE A N 1
ATOM 723 C CA . ILE A 1 90 ? -10.148 -0.207 9.125 1 97.56 90 ILE A CA 1
ATOM 724 C C . ILE A 1 90 ? -9.516 -0.975 7.961 1 97.56 90 ILE A C 1
ATOM 726 O O . ILE A 1 90 ? -9.242 -2.172 8.078 1 97.56 90 ILE A O 1
ATOM 730 N N . ALA A 1 91 ? -9.328 -0.311 6.891 1 97.25 91 ALA A N 1
ATOM 731 C CA . ALA A 1 91 ? -8.734 -0.955 5.723 1 97.25 91 ALA A CA 1
ATOM 732 C C . ALA A 1 91 ? -7.328 -1.463 6.031 1 97.25 91 ALA A C 1
ATOM 734 O O . ALA A 1 91 ? -6.988 -2.605 5.711 1 97.25 91 ALA A O 1
ATOM 735 N N . LYS A 1 92 ? -6.512 -0.662 6.641 1 97.81 92 LYS A N 1
ATOM 736 C CA . LYS A 1 92 ? -5.141 -1.054 6.969 1 97.81 92 LYS A CA 1
ATOM 737 C C . LYS A 1 92 ? -5.125 -2.205 7.973 1 97.81 92 LYS A C 1
ATOM 739 O O . LYS A 1 92 ? -4.328 -3.137 7.84 1 97.81 92 LYS A O 1
ATOM 744 N N . VAL A 1 93 ? -6.004 -2.131 8.961 1 97.75 93 VAL A N 1
ATOM 745 C CA . VAL A 1 93 ? -6.066 -3.197 9.953 1 97.75 93 VAL A CA 1
ATOM 746 C C . VAL A 1 93 ? -6.508 -4.5 9.297 1 97.75 93 VAL A C 1
ATOM 748 O O . VAL A 1 93 ? -5.953 -5.562 9.57 1 97.75 93 VAL A O 1
ATOM 751 N N . SER A 1 94 ? -7.52 -4.465 8.477 1 97.5 94 SER A N 1
ATOM 752 C CA . SER A 1 94 ? -7.969 -5.641 7.738 1 97.5 94 SER A CA 1
ATOM 753 C C . SER A 1 94 ? -6.84 -6.227 6.898 1 97.5 94 SER A C 1
ATOM 755 O O . SER A 1 94 ? -6.66 -7.445 6.852 1 97.5 94 SER A O 1
ATOM 757 N N . CYS A 1 95 ? -6.086 -5.348 6.262 1 96.62 95 CYS A N 1
ATOM 758 C CA . CYS A 1 95 ? -4.949 -5.797 5.469 1 96.62 95 CYS A CA 1
ATOM 759 C C . CYS A 1 95 ? -3.912 -6.488 6.344 1 96.62 95 CYS A C 1
ATOM 761 O O . CYS A 1 95 ? -3.402 -7.555 5.988 1 96.62 95 CYS A O 1
ATOM 763 N N . ALA A 1 96 ? -3.646 -5.926 7.496 1 96.75 96 ALA A N 1
ATOM 764 C CA . ALA A 1 96 ? -2.654 -6.473 8.414 1 96.75 96 ALA A CA 1
ATOM 765 C C . ALA A 1 96 ? -3.064 -7.859 8.906 1 96.75 96 ALA A C 1
ATOM 767 O O . ALA A 1 96 ? -2.211 -8.711 9.164 1 96.75 96 ALA A O 1
ATOM 768 N N . ILE A 1 97 ? -4.301 -8.125 9 1 95.31 97 ILE A N 1
ATOM 769 C CA . ILE A 1 97 ? -4.832 -9.391 9.492 1 95.31 97 ILE A CA 1
ATOM 770 C C . ILE A 1 97 ? -4.668 -10.477 8.43 1 95.31 97 ILE A C 1
ATOM 772 O O . ILE A 1 97 ? -4.336 -11.617 8.75 1 95.31 97 ILE A O 1
ATOM 776 N N . VAL A 1 98 ? -4.883 -10.062 7.266 1 90.94 98 VAL A N 1
ATOM 777 C CA . VAL A 1 98 ? -4.805 -11.062 6.211 1 90.94 98 VAL A CA 1
ATOM 778 C C . VAL A 1 98 ? -3.344 -11.305 5.84 1 90.94 98 VAL A C 1
ATOM 780 O O . VAL A 1 98 ? -2.934 -12.453 5.633 1 90.94 98 VAL A O 1
ATOM 783 N N . MET B 1 1 ? 10.711 41.594 12.078 1 32.69 1 MET B N 1
ATOM 784 C CA . MET B 1 1 ? 9.656 41.219 11.141 1 32.69 1 MET B CA 1
ATOM 785 C C . MET B 1 1 ? 8.586 40.375 11.805 1 32.69 1 MET B C 1
ATOM 787 O O . MET B 1 1 ? 8.914 39.375 12.477 1 32.69 1 MET B O 1
ATOM 791 N N . MET B 1 2 ? 7.465 40.875 12.102 1 37.44 2 MET B N 1
ATOM 792 C CA . MET B 1 2 ? 6.441 40.25 12.938 1 37.44 2 MET B CA 1
ATOM 793 C C . MET B 1 2 ? 6.035 38.875 12.383 1 37.44 2 MET B C 1
ATOM 795 O O . MET B 1 2 ? 5.734 38.75 11.195 1 37.44 2 MET B O 1
ATOM 799 N N . GLU B 1 3 ? 6.707 37.75 12.75 1 43.75 3 GLU B N 1
ATOM 800 C CA . GLU B 1 3 ? 6.367 36.406 12.336 1 43.75 3 GLU B CA 1
ATOM 801 C C . GLU B 1 3 ? 4.863 36.156 12.406 1 43.75 3 GLU B C 1
ATOM 803 O O . GLU B 1 3 ? 4.246 36.344 13.453 1 43.75 3 GLU B O 1
ATOM 808 N N . SER B 1 4 ? 4.09 36.562 11.344 1 43.84 4 SER B N 1
ATOM 809 C CA . SER B 1 4 ? 2.645 36.5 11.156 1 43.84 4 SER B CA 1
ATOM 810 C C . SER B 1 4 ? 2.105 35.125 11.594 1 43.84 4 SER B C 1
ATOM 812 O O . SER B 1 4 ? 2.684 34.09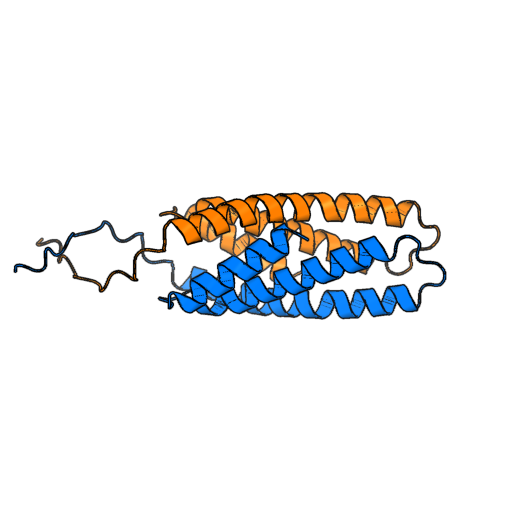4 11.266 1 43.84 4 SER B O 1
ATOM 814 N N . CYS B 1 5 ? 1.778 34.906 12.781 1 47.03 5 CYS B N 1
ATOM 815 C CA . CYS B 1 5 ? 1.076 33.75 13.312 1 47.03 5 CYS B CA 1
ATOM 816 C C . CYS B 1 5 ? -0.193 33.469 12.516 1 47.03 5 CYS B C 1
ATOM 818 O O . CYS B 1 5 ? -1.06 34.344 12.398 1 47.03 5 CYS B O 1
ATOM 820 N N . GLU B 1 6 ? -0.207 33 11.234 1 48.88 6 GLU B N 1
ATOM 821 C CA . GLU B 1 6 ? -1.461 32.656 10.578 1 48.88 6 GLU B CA 1
ATOM 822 C C . GLU B 1 6 ? -2.195 31.562 11.375 1 48.88 6 GLU B C 1
ATOM 824 O O . GLU B 1 6 ? -1.604 30.547 11.75 1 48.88 6 GLU B O 1
ATOM 829 N N . CYS B 1 7 ? -3.209 31.859 12.102 1 46.09 7 CYS B N 1
ATOM 830 C CA . CYS B 1 7 ? -4.137 30.969 12.766 1 46.09 7 CYS B CA 1
ATOM 831 C C . CYS B 1 7 ? -4.691 29.938 11.789 1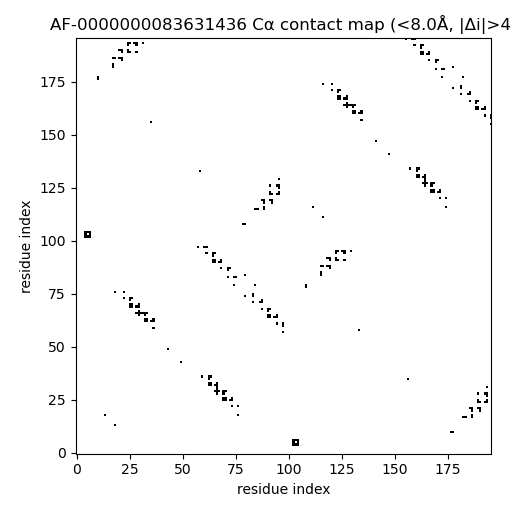 46.09 7 CYS B C 1
ATOM 833 O O . CYS B 1 7 ? -5.223 30.297 10.742 1 46.09 7 CYS B O 1
ATOM 835 N N . ILE B 1 8 ? -3.984 29.047 11.156 1 43.69 8 ILE B N 1
ATOM 836 C CA . ILE B 1 8 ? -4.574 28.078 10.25 1 43.69 8 ILE B CA 1
ATOM 837 C C . ILE B 1 8 ? -5.496 27.141 11.031 1 43.69 8 ILE B C 1
ATOM 839 O O . ILE B 1 8 ? -5.199 26.766 12.172 1 43.69 8 ILE B O 1
ATOM 843 N N . ASP B 1 9 ? -6.723 27.047 10.734 1 42.56 9 ASP B N 1
ATOM 844 C CA . ASP B 1 9 ? -7.621 26 11.188 1 42.56 9 ASP B CA 1
ATOM 845 C C . ASP B 1 9 ? -6.918 24.641 11.195 1 42.56 9 ASP B C 1
ATOM 847 O O . ASP B 1 9 ? -6.332 24.234 10.188 1 42.56 9 ASP B O 1
ATOM 851 N N . THR B 1 10 ? -6.086 24.281 12.211 1 41.78 10 THR B N 1
ATOM 852 C CA . THR B 1 10 ? -5.391 23.016 12.367 1 41.78 10 THR B CA 1
ATOM 853 C C . THR B 1 10 ? -6.289 21.859 11.945 1 41.78 10 THR B C 1
ATOM 855 O O . THR B 1 10 ? -7.488 21.859 12.234 1 41.78 10 THR B O 1
ATOM 858 N N . PRO B 1 11 ? -6.02 21.312 10.828 1 46.28 11 PRO B N 1
ATOM 859 C CA . PRO B 1 11 ? -6.77 20.062 10.641 1 46.28 11 PRO B CA 1
ATOM 860 C C . PRO B 1 11 ? -6.988 19.312 11.953 1 46.28 11 PRO B C 1
ATOM 862 O O . PRO B 1 11 ? -6.195 19.438 12.891 1 46.28 11 PRO B O 1
ATOM 865 N N . TYR B 1 12 ? -8.18 18.984 12.344 1 49.94 12 TYR B N 1
ATOM 866 C CA . TYR B 1 12 ? -8.453 18.188 13.523 1 49.94 12 TYR B CA 1
ATOM 867 C C . TYR B 1 12 ? -7.27 17.266 13.852 1 49.94 12 TYR B C 1
ATOM 869 O O . TYR B 1 12 ? -6.648 16.703 12.945 1 49.94 12 TYR B O 1
ATOM 877 N N . PRO B 1 13 ? -6.523 17.562 14.906 1 56.88 13 PRO B N 1
ATOM 878 C CA . PRO B 1 13 ? -5.441 16.672 15.305 1 56.88 13 PRO B CA 1
ATOM 879 C C . PRO B 1 13 ? -5.781 15.195 15.062 1 56.88 13 PRO B C 1
ATOM 881 O O . PRO B 1 13 ? -6.906 14.766 15.32 1 56.88 13 PRO B O 1
ATOM 884 N N . PRO B 1 14 ? -5.012 14.516 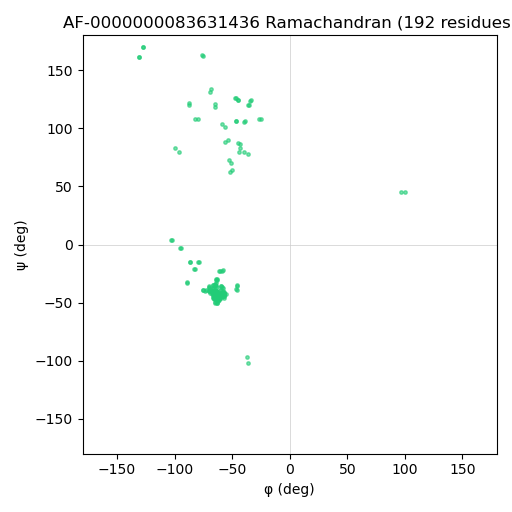14.25 1 63.5 14 PRO B N 1
ATOM 885 C CA . PRO B 1 14 ? -5.285 13.094 14.078 1 63.5 14 PRO B CA 1
ATOM 886 C C . PRO B 1 14 ? -5.551 12.375 15.398 1 63.5 14 PRO B C 1
ATOM 888 O O . PRO B 1 14 ? -4.918 12.688 16.406 1 63.5 14 PRO B O 1
ATOM 891 N N . ASP B 1 15 ? -6.715 11.711 15.469 1 83.94 15 ASP B N 1
ATOM 892 C CA . ASP B 1 15 ? -7.004 10.844 16.609 1 83.94 15 ASP B CA 1
ATOM 893 C C . ASP B 1 15 ? -5.82 9.93 16.922 1 83.94 15 ASP B C 1
ATOM 895 O O . ASP B 1 15 ? -5.434 9.109 16.078 1 83.94 15 ASP B O 1
ATOM 899 N N . GLU B 1 16 ? -5.141 10.25 18 1 89.88 16 GLU B N 1
ATOM 900 C CA . GLU B 1 16 ? -3.939 9.523 18.391 1 89.88 16 GLU B CA 1
ATOM 901 C C . GLU B 1 16 ? -4.156 8.016 18.312 1 89.88 16 GLU B C 1
ATOM 903 O O . GLU B 1 16 ? -3.25 7.277 17.922 1 89.88 16 GLU B O 1
ATOM 908 N N . LEU B 1 17 ? -5.309 7.641 18.688 1 92.19 17 LEU B N 1
ATOM 909 C CA . LEU B 1 17 ? -5.617 6.215 18.641 1 92.19 17 LEU B CA 1
ATOM 910 C C . LEU B 1 17 ? -5.641 5.703 17.203 1 92.19 17 LEU B C 1
ATOM 912 O O . LEU B 1 17 ? -5.094 4.637 16.922 1 92.19 17 LEU B O 1
ATOM 916 N N . LEU B 1 18 ? -6.207 6.426 16.375 1 93.25 18 LEU B N 1
ATOM 917 C CA . LEU B 1 18 ? -6.262 6.02 14.977 1 93.25 18 LEU B CA 1
ATOM 918 C C . LEU B 1 18 ? -4.863 5.965 14.375 1 93.25 18 LEU B C 1
ATOM 920 O O . LEU B 1 18 ? -4.539 5.031 13.633 1 93.25 18 LEU B O 1
ATOM 924 N N . VAL B 1 19 ? -4.09 6.898 14.719 1 93 19 VAL B N 1
ATOM 925 C CA . VAL B 1 19 ? -2.725 6.953 14.203 1 93 19 VAL B CA 1
ATOM 926 C C . VAL B 1 19 ? -1.941 5.734 14.688 1 93 19 VAL B C 1
ATOM 928 O O . VAL B 1 19 ? -1.198 5.121 13.922 1 93 19 VAL B O 1
ATOM 931 N N . LYS B 1 20 ? -2.1 5.402 15.891 1 94.94 20 LYS B N 1
ATOM 932 C CA . LYS B 1 20 ? -1.407 4.25 16.453 1 94.94 20 LYS B CA 1
ATOM 933 C C . LYS B 1 20 ? -1.8 2.963 15.734 1 94.94 20 LYS B C 1
ATOM 935 O O . LYS B 1 20 ? -0.942 2.139 15.414 1 94.94 20 LYS B O 1
ATOM 940 N N . TYR B 1 21 ? -3.043 2.791 15.5 1 96.38 21 TYR B N 1
ATOM 941 C CA . TYR B 1 21 ? -3.508 1.604 14.797 1 96.38 21 TYR B CA 1
ATOM 942 C C . TYR B 1 21 ? -2.969 1.571 13.367 1 96.38 21 TYR B C 1
ATOM 944 O O . TYR B 1 21 ? -2.6 0.509 12.859 1 96.38 21 TYR B O 1
ATOM 952 N N . GLN B 1 22 ? -2.951 2.695 12.766 1 96.06 22 GLN B N 1
ATOM 953 C CA . GLN B 1 22 ? -2.412 2.744 11.414 1 96.06 22 GLN B CA 1
ATOM 954 C C . GLN B 1 22 ? -0.916 2.441 11.406 1 96.06 22 GLN B C 1
ATOM 956 O O . GLN B 1 22 ? -0.424 1.739 10.523 1 96.06 22 GLN B O 1
ATOM 961 N N . TYR B 1 23 ? -0.237 2.926 12.422 1 96.69 23 TYR B N 1
ATOM 962 C CA . TYR B 1 23 ? 1.195 2.678 12.547 1 96.69 23 TYR B CA 1
ATOM 963 C C . TYR B 1 23 ? 1.479 1.19 12.711 1 96.69 23 TYR B C 1
ATOM 965 O O . TYR B 1 23 ? 2.295 0.622 11.984 1 96.69 23 TYR B O 1
ATOM 973 N N . ILE B 1 24 ? 0.833 0.588 13.57 1 97.62 24 ILE B N 1
ATOM 974 C CA . ILE B 1 24 ? 0.999 -0.838 13.828 1 97.62 24 ILE B CA 1
ATOM 975 C C . ILE B 1 24 ? 0.618 -1.638 12.586 1 97.62 24 ILE B C 1
ATOM 977 O O . ILE B 1 24 ? 1.312 -2.586 12.219 1 97.62 24 ILE B O 1
ATOM 981 N N . SER B 1 25 ? -0.469 -1.25 11.992 1 97.88 25 SER B N 1
ATOM 982 C CA . SER B 1 25 ? -0.899 -1.931 10.773 1 97.88 25 SER B CA 1
ATOM 983 C C . SER B 1 25 ? 0.15 -1.811 9.672 1 97.88 25 SER B C 1
ATOM 985 O O . SER B 1 25 ? 0.445 -2.787 8.977 1 97.88 25 SER B O 1
ATOM 987 N N . ASP B 1 26 ? 0.692 -0.663 9.539 1 97.69 26 ASP B N 1
ATOM 988 C CA . ASP B 1 26 ? 1.702 -0.477 8.508 1 97.69 26 ASP B CA 1
ATOM 989 C C . ASP B 1 26 ? 2.928 -1.348 8.773 1 97.69 26 ASP B C 1
ATOM 991 O O . ASP B 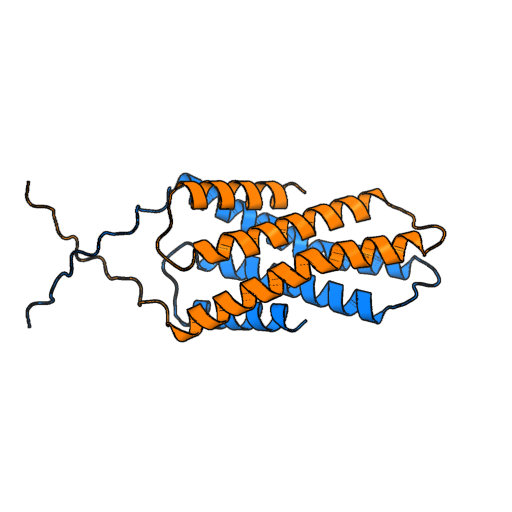1 26 ? 3.543 -1.863 7.836 1 97.69 26 ASP B O 1
ATOM 995 N N . VAL B 1 27 ? 3.359 -1.572 10.016 1 97.69 27 VAL B N 1
ATOM 996 C CA . VAL B 1 27 ? 4.469 -2.459 10.352 1 97.69 27 VAL B CA 1
ATOM 997 C C . VAL B 1 27 ? 4.133 -3.887 9.922 1 97.69 27 VAL B C 1
ATOM 999 O O . VAL B 1 27 ? 4.938 -4.547 9.258 1 97.69 27 VAL B O 1
ATOM 1002 N N . LEU B 1 28 ? 2.973 -4.324 10.211 1 97.81 28 LEU B N 1
ATOM 1003 C CA . LEU B 1 28 ? 2.551 -5.688 9.906 1 97.81 28 LEU B CA 1
ATOM 1004 C C . LEU B 1 28 ? 2.369 -5.875 8.398 1 97.81 28 LEU B C 1
ATOM 1006 O O . LEU B 1 28 ? 2.719 -6.926 7.859 1 97.81 28 LEU B O 1
ATOM 1010 N N . ILE B 1 29 ? 1.834 -4.914 7.773 1 97.75 29 ILE B N 1
ATOM 1011 C CA . ILE B 1 29 ? 1.644 -4.98 6.328 1 97.75 29 ILE B CA 1
ATOM 1012 C C . ILE B 1 29 ? 3 -5.047 5.633 1 97.75 29 ILE B C 1
ATOM 1014 O O . ILE B 1 29 ? 3.201 -5.863 4.727 1 97.75 29 ILE B O 1
ATOM 1018 N N . ALA B 1 30 ? 3.93 -4.168 6.102 1 97.38 30 ALA B N 1
ATOM 1019 C CA . ALA B 1 30 ? 5.273 -4.219 5.531 1 97.38 30 ALA B CA 1
ATOM 1020 C C . ALA B 1 30 ? 5.883 -5.609 5.684 1 97.38 30 ALA B C 1
ATOM 1022 O O . ALA B 1 30 ? 6.457 -6.148 4.734 1 97.38 30 ALA B O 1
ATOM 1023 N N . LEU B 1 31 ? 5.754 -6.211 6.805 1 96.88 31 LEU B N 1
ATOM 1024 C CA . LEU B 1 31 ? 6.273 -7.555 7.047 1 96.88 31 LEU B CA 1
ATOM 1025 C C . LEU B 1 31 ? 5.625 -8.562 6.105 1 96.88 31 LEU B C 1
ATOM 1027 O O . LEU B 1 31 ? 6.305 -9.438 5.566 1 96.88 31 LEU B O 1
ATOM 1031 N N . ALA B 1 32 ? 4.355 -8.461 5.91 1 95.69 32 ALA B N 1
ATOM 1032 C CA . ALA B 1 32 ? 3.65 -9.352 4.988 1 95.69 32 ALA B CA 1
ATOM 1033 C C . ALA B 1 32 ? 4.152 -9.164 3.559 1 95.69 32 ALA B C 1
ATOM 1035 O O . ALA B 1 32 ? 4.391 -10.141 2.848 1 95.69 32 ALA B O 1
ATOM 1036 N N . TYR B 1 33 ? 4.324 -7.949 3.201 1 95.75 33 TYR B N 1
ATOM 1037 C CA . TYR B 1 33 ? 4.797 -7.629 1.858 1 95.75 33 TYR B CA 1
ATOM 1038 C C . TYR B 1 33 ? 6.16 -8.25 1.596 1 95.75 33 TYR B C 1
ATOM 1040 O O . TYR B 1 33 ? 6.438 -8.711 0.485 1 95.75 33 TYR B O 1
ATOM 1048 N N . PHE B 1 34 ? 7.023 -8.312 2.588 1 95.25 34 PHE B N 1
ATOM 1049 C CA . PHE B 1 34 ? 8.367 -8.828 2.375 1 95.25 34 PHE B CA 1
ATOM 1050 C C . PHE B 1 34 ? 8.398 -10.344 2.52 1 95.25 34 PHE B C 1
ATOM 1052 O O . PHE B 1 34 ? 9.312 -11.008 2.027 1 95.25 34 PHE B O 1
ATOM 1059 N N . SER B 1 35 ? 7.367 -10.938 3.082 1 93.06 35 SER B N 1
ATOM 1060 C CA . SER B 1 35 ? 7.273 -12.383 3.24 1 93.06 35 SER B CA 1
ATOM 1061 C C . SER B 1 35 ? 6.613 -13.031 2.025 1 93.06 35 SER B C 1
ATOM 1063 O O . SER B 1 35 ? 6.957 -14.148 1.648 1 93.06 35 SER B O 1
ATOM 1065 N N . ILE B 1 36 ? 5.711 -12.367 1.407 1 89.94 36 ILE B N 1
ATOM 1066 C CA . ILE B 1 36 ? 4.875 -12.938 0.354 1 89.94 36 ILE B CA 1
ATOM 1067 C C . ILE B 1 36 ? 5.742 -13.312 -0.844 1 89.94 36 ILE B C 1
ATOM 1069 O O . ILE B 1 36 ? 5.633 -14.43 -1.367 1 89.94 36 ILE B O 1
ATOM 1073 N N . PRO B 1 37 ? 6.582 -1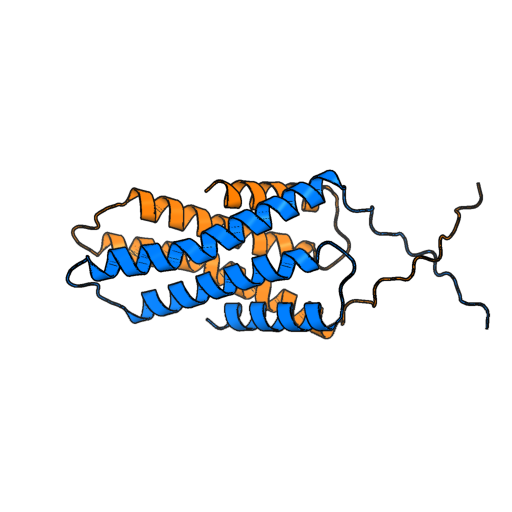2.469 -1.345 1 88.25 37 PRO B N 1
ATOM 1074 C CA . PRO B 1 37 ? 7.406 -12.852 -2.49 1 88.25 37 PRO B CA 1
ATOM 1075 C C . PRO B 1 37 ? 8.258 -14.094 -2.213 1 88.25 37 PRO B C 1
ATOM 1077 O O . PRO B 1 37 ? 8.492 -14.898 -3.115 1 88.25 37 PRO B O 1
ATOM 1080 N N . VAL B 1 38 ? 8.82 -14.172 -0.997 1 87.25 38 VAL B N 1
ATOM 1081 C CA . VAL B 1 38 ? 9.625 -15.328 -0.617 1 87.25 38 VAL B CA 1
ATOM 1082 C C . VAL B 1 38 ? 8.781 -16.594 -0.728 1 87.25 38 VAL B C 1
ATOM 1084 O O . VAL B 1 38 ? 9.242 -17.609 -1.263 1 87.25 38 VAL B O 1
ATOM 1087 N N . GLU B 1 39 ? 7.559 -16.562 -0.306 1 83.81 39 GLU B N 1
ATOM 1088 C CA . GLU B 1 39 ? 6.641 -17.703 -0.387 1 83.81 39 GLU B CA 1
ATOM 1089 C C . GLU B 1 39 ? 6.281 -18.016 -1.836 1 83.81 39 GLU B C 1
ATOM 1091 O O . GLU B 1 39 ? 6.211 -19.188 -2.223 1 83.81 39 GLU B O 1
ATOM 1096 N N . LEU B 1 40 ? 6.082 -17.016 -2.578 1 79.56 40 LEU B N 1
ATOM 1097 C CA . LEU B 1 40 ? 5.715 -17.219 -3.977 1 79.56 40 LEU B CA 1
ATOM 1098 C C . LEU B 1 40 ? 6.855 -17.859 -4.754 1 79.56 40 LEU B C 1
ATOM 1100 O O . LEU B 1 40 ? 6.629 -18.781 -5.547 1 79.56 40 LEU B O 1
ATOM 1104 N N . ILE B 1 41 ? 8.047 -17.359 -4.574 1 79.06 41 ILE B N 1
ATOM 1105 C CA . ILE B 1 41 ? 9.211 -17.922 -5.246 1 79.06 41 ILE B CA 1
ATOM 1106 C C . ILE B 1 41 ? 9.383 -19.391 -4.844 1 79.06 41 ILE B C 1
ATOM 1108 O O . ILE B 1 41 ? 9.641 -20.25 -5.691 1 79.06 41 ILE B O 1
ATOM 1112 N N . TYR B 1 42 ? 9.195 -19.641 -3.627 1 80.06 42 TYR B N 1
ATOM 1113 C CA . TYR B 1 42 ? 9.305 -21 -3.117 1 80.06 42 TYR B CA 1
ATOM 1114 C C . TYR B 1 42 ? 8.289 -21.922 -3.785 1 80.06 42 TYR B C 1
ATOM 1116 O O . TYR B 1 42 ? 8.633 -23.016 -4.238 1 80.06 42 TYR B O 1
ATOM 1124 N N . PHE B 1 43 ? 7.129 -21.516 -3.906 1 72.69 43 PHE B N 1
ATOM 1125 C CA . PHE B 1 43 ? 6.051 -22.344 -4.441 1 72.69 43 PHE B CA 1
ATOM 1126 C C . PHE B 1 43 ? 6.195 -22.516 -5.949 1 72.69 43 PHE B C 1
ATOM 1128 O O . PHE B 1 43 ? 5.91 -23.578 -6.492 1 72.69 43 PHE B O 1
ATOM 1135 N N . VAL B 1 44 ? 6.559 -21.516 -6.633 1 71.75 44 VAL B N 1
ATOM 1136 C CA . VAL B 1 44 ? 6.73 -21.594 -8.078 1 71.75 44 VAL B CA 1
ATOM 1137 C C . VAL B 1 44 ? 7.895 -22.516 -8.422 1 71.75 44 VAL B C 1
ATOM 1139 O O . VAL B 1 44 ? 7.84 -23.25 -9.406 1 71.75 44 VAL B O 1
ATOM 1142 N N . GLN B 1 45 ? 8.961 -22.469 -7.715 1 73.75 45 GLN B N 1
ATOM 1143 C CA . GLN B 1 45 ? 10.117 -23.328 -7.961 1 73.75 45 GLN B CA 1
ATOM 1144 C C . GLN B 1 45 ? 9.766 -24.797 -7.73 1 73.75 45 GLN B C 1
ATOM 1146 O O . GLN B 1 45 ? 10.367 -25.688 -8.344 1 73.75 45 GLN B O 1
ATOM 1151 N N . LYS B 1 46 ? 8.922 -24.984 -6.91 1 71.56 46 LYS B N 1
ATOM 1152 C CA . LYS B 1 46 ? 8.516 -26.359 -6.602 1 71.56 46 LYS B CA 1
ATOM 1153 C C . LYS B 1 46 ? 7.492 -26.875 -7.609 1 71.56 46 LYS B C 1
ATOM 1155 O O . LYS B 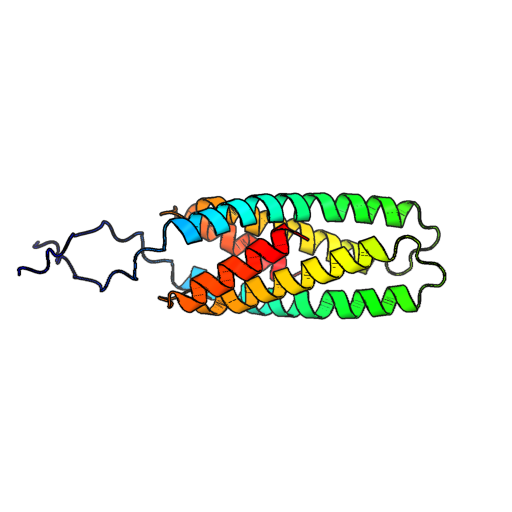1 46 ? 7.25 -28.078 -7.703 1 71.56 46 LYS B O 1
ATOM 1160 N N . SER B 1 47 ? 6.906 -25.875 -8.195 1 65.19 47 SER B N 1
ATOM 1161 C CA . SER B 1 47 ? 5.922 -26.266 -9.203 1 65.19 47 SER B CA 1
ATOM 1162 C C . SER B 1 47 ? 6.574 -26.453 -10.57 1 65.19 47 SER B C 1
ATOM 1164 O O . SER B 1 47 ? 7.617 -25.859 -10.852 1 65.19 47 SER B O 1
ATOM 1166 N N . ALA B 1 48 ? 6.449 -27.609 -11.117 1 58.25 48 ALA B N 1
ATOM 1167 C CA . ALA B 1 48 ? 7.086 -28 -12.375 1 58.25 48 ALA B CA 1
ATOM 1168 C C . ALA B 1 48 ? 7.105 -26.828 -13.359 1 58.25 48 ALA B C 1
ATOM 1170 O O . ALA B 1 48 ? 8.133 -26.172 -13.523 1 58.25 48 ALA B O 1
ATOM 1171 N N . PHE B 1 49 ? 6.094 -26.734 -14.352 1 56.16 49 PHE B N 1
ATOM 1172 C CA . PHE B 1 49 ? 6.113 -25.812 -15.492 1 56.16 49 PHE B CA 1
ATOM 1173 C C . PHE B 1 49 ? 5.242 -24.594 -15.219 1 56.16 49 PHE B C 1
ATOM 1175 O O . PHE B 1 49 ? 4.043 -24.734 -14.961 1 56.16 49 PHE B O 1
ATOM 1182 N N . PHE B 1 50 ? 5.836 -23.5 -14.453 1 59.94 50 PHE B N 1
ATOM 1183 C CA . PHE B 1 50 ? 5.02 -22.297 -14.414 1 59.94 50 PHE B CA 1
ATOM 1184 C C . PHE B 1 50 ? 5.215 -21.469 -15.672 1 59.94 50 PHE B C 1
ATOM 1186 O O . PHE B 1 50 ? 6.305 -20.938 -15.914 1 59.94 50 PHE B O 1
ATOM 1193 N N . PRO B 1 51 ? 4.164 -21.531 -16.438 1 62.72 51 PRO B N 1
ATOM 1194 C CA . PRO B 1 51 ? 4.211 -20.625 -17.594 1 62.72 51 PRO B CA 1
ATOM 1195 C C . PRO B 1 51 ? 4.125 -19.156 -17.203 1 62.72 51 PRO B C 1
ATOM 1197 O O . PRO B 1 51 ? 3.594 -18.828 -16.141 1 62.72 51 PRO B O 1
ATOM 1200 N N . TYR B 1 52 ? 4.836 -18.203 -17.609 1 69.44 52 TYR B N 1
ATOM 1201 C CA . TYR B 1 52 ? 4.746 -16.75 -17.547 1 69.44 52 TYR B CA 1
ATOM 1202 C C . TYR B 1 52 ? 5.57 -16.203 -16.391 1 69.44 52 TYR B C 1
ATOM 1204 O O . TYR B 1 52 ? 5.062 -15.438 -15.562 1 69.44 52 TYR B O 1
ATOM 1212 N N . ARG B 1 53 ? 6.684 -16.641 -16.234 1 74.75 53 ARG B N 1
ATOM 1213 C CA . ARG B 1 53 ? 7.676 -16.25 -15.234 1 74.75 53 ARG B CA 1
ATOM 1214 C C . ARG B 1 53 ? 7.785 -14.734 -15.133 1 74.75 53 ARG B C 1
ATOM 1216 O O . ARG B 1 53 ? 7.984 -14.188 -14.039 1 74.75 53 ARG B O 1
ATOM 1223 N N . TRP B 1 54 ? 7.633 -13.977 -16.312 1 76.62 54 TRP B N 1
ATOM 1224 C CA . TRP B 1 54 ? 7.758 -12.523 -16.312 1 76.62 54 TRP B CA 1
ATOM 1225 C C . TRP B 1 54 ? 6.656 -11.883 -15.469 1 76.62 54 TRP B C 1
ATO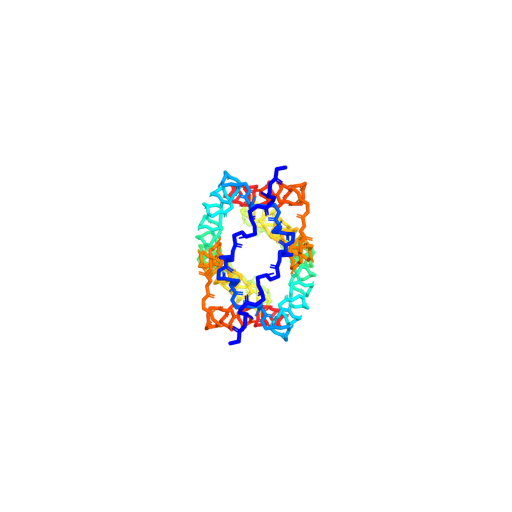M 1227 O O . TRP B 1 54 ? 6.891 -10.883 -14.789 1 76.62 54 TRP B O 1
ATOM 1237 N N . VAL B 1 55 ? 5.496 -12.469 -15.445 1 76.31 55 VAL B N 1
ATOM 1238 C CA . VAL B 1 55 ? 4.375 -11.938 -14.68 1 76.31 55 VAL B CA 1
ATOM 1239 C C . VAL B 1 55 ? 4.641 -12.109 -13.188 1 76.31 55 VAL B C 1
ATOM 1241 O O . VAL B 1 55 ? 4.387 -11.195 -12.398 1 76.31 55 VAL B O 1
ATOM 1244 N N . LEU B 1 56 ? 5.23 -13.148 -12.914 1 77.94 56 LEU B N 1
ATOM 1245 C CA . LEU B 1 56 ? 5.551 -13.406 -11.516 1 77.94 56 LEU B CA 1
ATOM 1246 C C . LEU B 1 56 ? 6.617 -12.438 -11.016 1 77.94 56 LEU B C 1
ATOM 1248 O O . LEU B 1 56 ? 6.551 -11.969 -9.875 1 77.94 56 LEU B O 1
ATOM 1252 N N . MET B 1 57 ? 7.566 -12.172 -11.883 1 81.38 57 MET B N 1
ATOM 1253 C CA . MET B 1 57 ? 8.633 -11.25 -11.508 1 81.38 57 MET B CA 1
ATOM 1254 C C . MET B 1 57 ? 8.086 -9.844 -11.312 1 81.38 57 MET B C 1
ATOM 1256 O O . MET B 1 57 ? 8.5 -9.133 -10.391 1 81.38 57 MET B O 1
ATOM 1260 N N . GLN B 1 58 ? 7.238 -9.398 -12.195 1 84.12 58 GLN B N 1
ATOM 1261 C CA . GLN B 1 58 ? 6.633 -8.078 -12.055 1 84.12 58 GLN B CA 1
ATOM 1262 C C . GLN B 1 58 ? 5.785 -7.984 -10.789 1 84.12 58 GLN B C 1
ATOM 1264 O O . GLN B 1 58 ? 5.809 -6.973 -10.094 1 84.12 58 GLN B O 1
ATOM 1269 N N . PHE B 1 59 ? 5.082 -9.062 -10.578 1 86.56 59 PHE B N 1
ATOM 1270 C CA . PHE B 1 59 ? 4.27 -9.117 -9.367 1 86.56 59 PHE B CA 1
ATOM 1271 C C . PHE B 1 59 ? 5.141 -9.023 -8.125 1 86.56 59 PHE B C 1
ATOM 1273 O O . PHE B 1 59 ? 4.848 -8.25 -7.207 1 86.56 59 PHE B O 1
ATOM 1280 N N . GLY B 1 60 ? 6.168 -9.805 -8.117 1 88.31 60 GLY B N 1
ATOM 1281 C CA . GLY B 1 60 ? 7.094 -9.781 -6.988 1 88.31 60 GLY B CA 1
ATOM 1282 C C . GLY B 1 60 ? 7.723 -8.422 -6.766 1 88.31 60 GLY B C 1
ATOM 1283 O O . GLY B 1 60 ? 7.812 -7.949 -5.625 1 88.31 60 GLY B O 1
ATOM 1284 N N . ALA B 1 61 ? 8.164 -7.77 -7.805 1 91.19 61 ALA B N 1
ATOM 1285 C CA . ALA B 1 61 ? 8.75 -6.438 -7.707 1 91.19 61 ALA B CA 1
ATOM 1286 C C . ALA B 1 61 ? 7.738 -5.43 -7.164 1 91.19 61 ALA B C 1
ATOM 1288 O O . ALA B 1 61 ? 8.078 -4.594 -6.32 1 91.19 61 ALA B O 1
ATOM 1289 N N . PHE B 1 62 ? 6.543 -5.543 -7.676 1 95.38 62 PHE B N 1
ATOM 1290 C CA . PHE B 1 62 ? 5.461 -4.68 -7.215 1 95.38 62 PHE B CA 1
ATOM 1291 C C . PHE B 1 62 ? 5.234 -4.852 -5.715 1 95.38 62 PHE B C 1
ATOM 1293 O O . PHE B 1 62 ? 5.148 -3.869 -4.98 1 95.38 62 PHE B O 1
ATOM 1300 N N . ILE B 1 63 ? 5.23 -6.023 -5.25 1 94.25 63 ILE B N 1
ATOM 1301 C CA . ILE B 1 63 ? 4.934 -6.336 -3.855 1 94.25 63 ILE B CA 1
ATOM 1302 C C . ILE B 1 63 ? 6.066 -5.832 -2.963 1 94.25 63 ILE B C 1
ATOM 1304 O O . ILE B 1 63 ? 5.816 -5.25 -1.904 1 94.25 63 ILE B O 1
ATOM 1308 N N . VAL B 1 64 ? 7.273 -6.004 -3.363 1 94.75 64 VAL B N 1
ATOM 1309 C CA . VAL B 1 64 ? 8.422 -5.566 -2.572 1 94.75 64 VAL B CA 1
ATOM 1310 C C . VAL B 1 64 ? 8.43 -4.043 -2.473 1 94.75 64 VAL B C 1
ATOM 1312 O O . VAL B 1 64 ? 8.68 -3.486 -1.402 1 94.75 64 VAL B O 1
ATOM 1315 N N . LEU B 1 65 ? 8.148 -3.41 -3.551 1 96.12 65 LEU B N 1
ATOM 1316 C CA . LEU B 1 65 ? 8.102 -1.953 -3.553 1 96.12 65 LEU B CA 1
ATOM 1317 C C . LEU B 1 65 ? 6.945 -1.449 -2.691 1 96.12 65 LEU B C 1
ATOM 1319 O O . LEU B 1 65 ? 7.082 -0.438 -1.996 1 96.12 65 LEU B O 1
ATOM 1323 N N . CYS B 1 66 ? 5.84 -2.098 -2.746 1 95.75 66 CYS B N 1
ATOM 1324 C CA . CYS B 1 66 ? 4.73 -1.764 -1.86 1 95.75 66 CYS B CA 1
ATOM 1325 C C . CYS B 1 66 ? 5.137 -1.906 -0.398 1 95.75 66 CYS B C 1
ATOM 1327 O O . CYS B 1 66 ? 4.785 -1.067 0.433 1 95.75 66 CYS B O 1
ATOM 1329 N N . GLY B 1 67 ? 5.828 -2.979 -0.095 1 96.81 67 GLY B N 1
ATOM 1330 C CA . GLY B 1 67 ? 6.367 -3.139 1.247 1 96.81 67 GLY B CA 1
ATOM 1331 C C . GLY B 1 67 ? 7.277 -1.999 1.666 1 96.81 67 GLY B C 1
ATOM 1332 O O . GLY B 1 67 ? 7.211 -1.53 2.805 1 96.81 67 GLY B O 1
ATOM 1333 N N . ALA B 1 68 ? 8.141 -1.564 0.788 1 96.56 68 ALA B N 1
ATOM 1334 C CA . ALA B 1 68 ? 9.023 -0.436 1.054 1 96.56 68 ALA B CA 1
ATOM 1335 C C . ALA B 1 68 ? 8.227 0.833 1.347 1 96.56 68 ALA B C 1
ATOM 1337 O O . ALA B 1 68 ? 8.586 1.603 2.242 1 96.56 68 ALA B O 1
ATOM 1338 N N . THR B 1 69 ? 7.109 1.038 0.602 1 97.06 69 THR B N 1
ATOM 1339 C CA . THR B 1 69 ? 6.285 2.221 0.819 1 97.06 69 THR B CA 1
ATOM 1340 C C . THR B 1 69 ? 5.656 2.193 2.209 1 97.06 69 THR B C 1
ATOM 1342 O O . THR B 1 69 ? 5.629 3.213 2.904 1 97.06 69 THR B O 1
ATOM 1345 N N . HIS B 1 70 ? 5.191 1.017 2.617 1 96.62 70 HIS B N 1
ATOM 1346 C CA . HIS B 1 70 ? 4.645 0.897 3.965 1 96.62 70 HIS B CA 1
ATOM 1347 C C . HIS B 1 70 ? 5.73 1.076 5.02 1 96.62 70 HIS B C 1
ATOM 1349 O O . HIS B 1 70 ? 5.48 1.637 6.086 1 96.62 70 HIS B O 1
ATOM 1355 N N . PHE B 1 71 ? 6.902 0.631 4.746 1 97.06 71 PHE B N 1
ATOM 1356 C CA . PHE B 1 71 ? 8.023 0.803 5.664 1 97.06 71 PHE B CA 1
ATOM 1357 C C . PHE B 1 71 ? 8.391 2.275 5.801 1 97.06 71 PHE B C 1
ATOM 1359 O O . PHE B 1 71 ? 8.539 2.783 6.914 1 97.06 71 PHE B O 1
ATOM 1366 N N . ILE B 1 72 ? 8.5 3.002 4.754 1 96.94 72 ILE B N 1
ATOM 1367 C CA . ILE B 1 72 ? 8.836 4.422 4.754 1 96.94 72 ILE B CA 1
ATOM 1368 C C . ILE B 1 72 ? 7.73 5.215 5.438 1 96.94 72 ILE B C 1
ATOM 1370 O O . ILE B 1 72 ? 8 6.195 6.137 1 96.94 72 ILE B O 1
ATOM 1374 N N . ASN B 1 73 ? 6.496 4.77 5.258 1 96.06 73 ASN B N 1
ATOM 1375 C CA . ASN B 1 73 ? 5.34 5.457 5.824 1 96.06 73 ASN B CA 1
ATOM 1376 C C . ASN B 1 73 ? 5.438 5.559 7.344 1 96.06 73 ASN B C 1
ATOM 1378 O O . ASN B 1 73 ? 4.84 6.449 7.953 1 96.06 73 ASN B O 1
ATOM 1382 N N . LEU B 1 74 ? 6.215 4.695 8 1 95.19 74 LEU B N 1
ATOM 1383 C CA . LEU B 1 74 ? 6.371 4.711 9.453 1 95.19 74 LEU B CA 1
ATOM 1384 C C . LEU B 1 74 ? 6.961 6.039 9.914 1 95.19 74 LEU B C 1
ATOM 1386 O O . LEU B 1 74 ? 6.715 6.469 11.047 1 95.19 74 LEU B O 1
ATOM 1390 N N . TRP B 1 75 ? 7.645 6.715 9.008 1 94.12 75 TRP B N 1
ATOM 1391 C CA . TRP B 1 75 ? 8.266 7.992 9.359 1 94.12 75 TRP B CA 1
ATOM 1392 C C . TRP B 1 75 ? 7.352 9.156 8.992 1 94.12 75 TRP B C 1
ATOM 1394 O O . TRP B 1 75 ? 7.672 10.312 9.266 1 94.12 75 TRP B O 1
ATOM 1404 N N . THR B 1 76 ? 6.207 8.82 8.367 1 91.56 76 THR B N 1
ATOM 1405 C CA . THR B 1 76 ? 5.395 9.914 7.848 1 91.56 76 THR B CA 1
ATOM 1406 C C . THR B 1 76 ? 4.207 10.188 8.766 1 91.56 76 THR B C 1
ATOM 1408 O O . THR B 1 76 ? 3.42 11.102 8.508 1 91.56 76 THR B O 1
ATOM 1411 N N . PHE B 1 77 ? 4.121 9.492 9.883 1 89.69 77 PHE B N 1
ATOM 1412 C CA . PHE B 1 77 ? 3.018 9.695 10.812 1 89.69 77 PHE B CA 1
ATOM 1413 C C . PHE B 1 77 ? 3.258 10.93 11.672 1 89.69 77 PHE B C 1
ATOM 1415 O O . PHE B 1 77 ? 2.336 11.438 12.32 1 89.69 77 PHE B O 1
ATOM 1422 N N . SER B 1 78 ? 4.426 11.43 11.711 1 83.88 78 SER B N 1
ATOM 1423 C CA . SER B 1 78 ? 4.82 12.664 12.383 1 83.88 78 SER B CA 1
ATOM 1424 C C . SER B 1 78 ? 5.57 13.594 11.438 1 83.88 78 SER B C 1
ATOM 1426 O O . SER B 1 78 ? 5.73 13.289 10.25 1 83.88 78 SER B O 1
ATOM 1428 N N . ALA B 1 79 ? 5.766 14.797 11.906 1 82.38 79 ALA B N 1
ATOM 1429 C CA . ALA B 1 79 ? 6.562 15.711 11.086 1 82.38 79 ALA B CA 1
ATOM 1430 C C . ALA B 1 79 ? 7.832 15.031 10.586 1 82.38 79 ALA B C 1
ATOM 1432 O O . ALA B 1 79 ? 8.516 14.344 11.344 1 82.38 79 ALA B O 1
ATOM 1433 N N . HIS B 1 80 ? 7.949 15.109 9.227 1 88.06 80 HIS B N 1
ATOM 1434 C CA . HIS B 1 80 ? 9.094 14.445 8.617 1 88.06 80 HIS B CA 1
ATOM 1435 C C . HIS B 1 80 ? 9.82 15.367 7.648 1 88.06 80 HIS B C 1
ATOM 1437 O O . HIS B 1 80 ? 9.266 16.391 7.223 1 88.06 80 HIS B O 1
ATOM 1443 N N . SER B 1 81 ? 11.055 15 7.359 1 89.62 81 SER B N 1
ATOM 1444 C CA . SER B 1 81 ? 11.93 15.812 6.527 1 89.62 81 SER B CA 1
ATOM 1445 C C . SER B 1 81 ? 11.539 15.711 5.055 1 89.62 81 SER B C 1
ATOM 1447 O O . SER B 1 81 ? 10.805 14.805 4.66 1 89.62 81 SER B O 1
ATOM 1449 N N . LYS B 1 82 ? 11.969 16.609 4.27 1 91.31 82 LYS B N 1
ATOM 1450 C CA . LYS B 1 82 ? 11.805 16.578 2.82 1 91.31 82 LYS B CA 1
ATOM 1451 C C . LYS B 1 82 ? 12.422 15.32 2.223 1 91.31 82 LYS B C 1
ATOM 1453 O O . LYS B 1 82 ? 11.922 14.781 1.236 1 91.31 82 LYS B O 1
ATOM 1458 N N . ALA B 1 83 ? 13.516 14.953 2.803 1 93.38 83 ALA B N 1
ATOM 1459 C CA . ALA B 1 83 ? 14.18 13.742 2.336 1 93.38 83 ALA B CA 1
ATOM 1460 C C . ALA B 1 83 ? 13.234 12.539 2.416 1 93.38 83 ALA B C 1
ATOM 1462 O O . ALA B 1 83 ? 13.172 11.727 1.491 1 93.38 83 ALA B O 1
ATOM 1463 N N . VAL B 1 84 ? 12.484 12.398 3.453 1 94.12 84 VAL B N 1
ATOM 1464 C CA . VAL B 1 84 ? 11.539 11.297 3.615 1 94.12 84 VAL B CA 1
ATOM 1465 C C . VAL B 1 84 ? 10.438 11.406 2.559 1 94.12 84 VAL B C 1
ATOM 1467 O O . VAL B 1 84 ? 10.055 10.406 1.953 1 94.12 84 VAL B O 1
ATOM 1470 N N . ALA B 1 85 ? 10.016 12.594 2.297 1 94.12 85 ALA B N 1
ATOM 1471 C CA . ALA B 1 85 ? 8.984 12.82 1.29 1 94.12 85 ALA B CA 1
ATOM 1472 C C . ALA B 1 85 ? 9.477 12.43 -0.1 1 94.12 85 ALA B C 1
ATOM 1474 O O . ALA B 1 85 ? 8.734 11.852 -0.891 1 94.12 85 ALA B O 1
ATOM 1475 N N . VAL B 1 86 ? 10.695 12.773 -0.349 1 95.69 86 VAL B N 1
ATOM 1476 C CA . VAL B 1 86 ? 11.273 12.453 -1.647 1 95.69 86 VAL B CA 1
ATOM 1477 C C . VAL B 1 86 ? 11.406 10.945 -1.804 1 95.69 86 VAL B C 1
ATOM 1479 O O . VAL B 1 86 ? 11.047 10.391 -2.846 1 95.69 86 VAL B O 1
ATOM 1482 N N . VAL B 1 87 ? 11.891 10.273 -0.795 1 96.44 87 VAL B N 1
ATOM 1483 C CA . VAL B 1 87 ? 12.07 8.82 -0.854 1 96.44 87 VAL B CA 1
ATOM 1484 C C . VAL B 1 87 ? 10.711 8.141 -0.996 1 96.44 87 VAL B C 1
ATOM 1486 O O . VAL B 1 87 ? 10.562 7.184 -1.758 1 96.44 87 VAL B O 1
ATOM 1489 N N . MET B 1 88 ? 9.672 8.578 -0.295 1 96.88 88 MET B N 1
ATOM 1490 C CA . MET B 1 88 ? 8.312 8.062 -0.448 1 96.88 88 MET B CA 1
ATOM 1491 C C . MET B 1 88 ? 7.836 8.211 -1.888 1 96.88 88 MET B C 1
ATOM 1493 O O . MET B 1 88 ? 7.293 7.266 -2.465 1 96.88 88 MET B O 1
ATOM 1497 N N . THR B 1 89 ? 8.086 9.375 -2.41 1 97.31 89 THR B N 1
ATOM 1498 C CA . THR B 1 89 ? 7.629 9.648 -3.768 1 97.31 89 THR B CA 1
ATOM 1499 C C . THR B 1 89 ? 8.32 8.727 -4.77 1 97.31 89 THR B C 1
ATOM 1501 O O . THR B 1 89 ? 7.668 8.164 -5.648 1 97.31 89 THR B O 1
ATOM 1504 N N . ILE B 1 90 ? 9.625 8.539 -4.629 1 97.5 90 ILE B N 1
ATOM 1505 C CA . ILE B 1 90 ? 10.383 7.66 -5.516 1 97.5 90 ILE B CA 1
ATOM 1506 C C . ILE B 1 90 ? 9.844 6.234 -5.402 1 97.5 90 ILE B C 1
ATOM 1508 O O . ILE B 1 90 ? 9.648 5.559 -6.414 1 97.5 90 ILE B O 1
ATOM 1512 N N . ALA B 1 91 ? 9.641 5.812 -4.219 1 97.31 91 ALA B N 1
ATOM 1513 C CA . ALA B 1 91 ? 9.133 4.457 -4.004 1 97.31 91 ALA B CA 1
ATOM 1514 C C . ALA B 1 91 ? 7.754 4.281 -4.641 1 97.31 91 ALA B C 1
ATOM 1516 O O . ALA B 1 91 ? 7.508 3.297 -5.34 1 97.31 91 ALA B O 1
ATOM 1517 N N . LYS B 1 92 ? 6.867 5.203 -4.434 1 97.81 92 LYS B N 1
ATOM 1518 C CA . LYS B 1 92 ? 5.52 5.113 -4.988 1 97.81 92 LYS B CA 1
ATOM 1519 C C . LYS B 1 92 ? 5.547 5.176 -6.512 1 97.81 92 LYS B C 1
ATOM 1521 O O . LYS B 1 92 ? 4.824 4.438 -7.184 1 97.81 92 LYS B O 1
ATOM 1526 N N . VAL B 1 93 ? 6.387 6.055 -7.043 1 97.69 93 VAL B N 1
ATOM 1527 C CA . VAL B 1 93 ? 6.492 6.168 -8.492 1 97.69 93 VAL B CA 1
ATOM 1528 C C . VAL B 1 93 ? 7.043 4.867 -9.078 1 97.69 93 VAL B C 1
ATOM 1530 O O . VAL B 1 93 ? 6.555 4.379 -10.094 1 97.69 93 VAL B O 1
ATOM 1533 N N . SER B 1 94 ? 8.078 4.324 -8.516 1 97.44 94 SER B N 1
ATOM 1534 C CA . SER B 1 94 ? 8.625 3.043 -8.945 1 97.44 94 SER B CA 1
ATOM 1535 C C . SER B 1 94 ? 7.57 1.945 -8.914 1 97.44 94 SER B C 1
ATOM 1537 O O . SER B 1 94 ? 7.477 1.137 -9.844 1 97.44 94 SER B O 1
ATOM 1539 N N . CYS B 1 95 ? 6.785 1.948 -7.852 1 96.62 95 CYS B N 1
ATOM 1540 C CA . CYS B 1 95 ? 5.703 0.974 -7.742 1 96.62 95 CYS B CA 1
ATOM 1541 C C . CYS B 1 95 ? 4.691 1.152 -8.867 1 96.62 95 CYS B C 1
ATOM 1543 O O . CYS B 1 95 ? 4.266 0.176 -9.484 1 96.62 95 CYS B O 1
ATOM 1545 N N . ALA B 1 96 ? 4.348 2.387 -9.164 1 96.69 96 ALA B N 1
ATOM 1546 C CA . ALA B 1 96 ? 3.365 2.693 -10.203 1 96.69 96 ALA B CA 1
ATOM 1547 C C . ALA B 1 96 ? 3.854 2.234 -11.57 1 96.69 96 ALA B C 1
ATOM 1549 O O . ALA B 1 96 ? 3.051 1.855 -12.43 1 96.69 96 ALA B O 1
ATOM 1550 N N . ILE B 1 97 ? 5.102 2.225 -11.797 1 95.31 97 ILE B N 1
ATOM 1551 C CA . ILE B 1 97 ? 5.703 1.862 -13.078 1 95.31 97 ILE B CA 1
ATOM 1552 C C . ILE B 1 97 ? 5.648 0.348 -13.258 1 95.31 97 ILE B C 1
ATOM 1554 O O . ILE B 1 97 ? 5.387 -0.14 -14.367 1 95.31 97 ILE B O 1
ATOM 1558 N N . VAL B 1 98 ? 5.871 -0.297 -12.195 1 90.81 98 VAL B N 1
ATOM 1559 C CA . VAL B 1 98 ? 5.895 -1.75 -12.328 1 90.81 98 VAL B CA 1
ATOM 1560 C C . VAL B 1 98 ? 4.469 -2.295 -12.312 1 90.81 98 VAL B C 1
ATOM 1562 O O . VAL B 1 98 ? 4.133 -3.199 -13.078 1 90.81 98 VAL B O 1
#

Radius of gyration: 19.74 Å; Cα contacts (8 Å, |Δi|>4): 166; chains: 2; bounding box: 29×70×43 Å